Protein AF-A0A379AL34-F1 (afdb_monomer_lite)

Secondary structure (DSSP, 8-state):
-----------HHHHHHHHHHHHHHTTTT--SPPEEPPPBTTEEEEEE--EETTEEPPPEEEEEE-TT-THHHH-HHHHHHHHHHHHTT--SPPPSEEEEE-SS-EEEEE-TTTTSSSS-EEESSPPPHHHHTTS--GGG-HHHHHHHHHHHHHHHHHHHHHHHHHHH-TTT--SHHHHHHHHHHHHHHHHHHHHS-TT-EEE-TTS-EEEHHHHSSHHHHHHHGGG--

Structure (mmCIF, N/CA/C/O backbone):
data_AF-A0A379AL34-F1
#
_entry.id   AF-A0A379AL34-F1
#
loop_
_atom_site.group_PDB
_atom_site.id
_atom_site.type_symbol
_atom_site.label_atom_id
_atom_site.label_alt_id
_atom_site.label_comp_id
_atom_site.label_asym_id
_atom_site.label_entity_id
_atom_site.label_seq_id
_atom_site.pdbx_PDB_ins_code
_atom_site.Cartn_x
_atom_site.Cartn_y
_atom_site.Cartn_z
_atom_site.occupancy
_atom_site.B_iso_or_equiv
_atom_site.auth_seq_id
_atom_site.auth_comp_id
_atom_site.auth_asym_id
_atom_site.auth_atom_id
_atom_site.pdbx_PDB_model_num
ATOM 1 N N . MET A 1 1 ? 14.196 22.641 45.932 1.00 37.59 1 MET A N 1
ATOM 2 C CA . MET A 1 1 ? 14.306 21.352 45.219 1.00 37.59 1 MET A CA 1
ATOM 3 C C . MET A 1 1 ? 13.117 21.229 44.281 1.00 37.59 1 MET A C 1
ATOM 5 O O . MET A 1 1 ? 12.036 20.885 44.736 1.00 37.59 1 MET A O 1
ATOM 9 N N . ALA A 1 2 ? 13.288 21.599 43.013 1.00 37.84 2 ALA A N 1
ATOM 10 C CA . ALA A 1 2 ? 12.280 21.389 41.981 1.00 37.84 2 ALA A CA 1
ATOM 11 C C . ALA A 1 2 ? 12.549 20.018 41.348 1.00 37.84 2 ALA A C 1
ATOM 13 O O . ALA A 1 2 ? 13.600 19.814 40.746 1.00 37.84 2 ALA A O 1
ATOM 14 N N . LYS A 1 3 ? 11.650 19.052 41.559 1.00 41.47 3 LYS A N 1
ATOM 15 C CA . LYS A 1 3 ? 11.642 17.813 40.778 1.00 41.47 3 LYS A CA 1
ATOM 16 C C . LYS A 1 3 ? 10.991 18.146 39.442 1.00 41.47 3 LYS A C 1
ATOM 18 O O . LYS A 1 3 ? 9.769 18.206 39.357 1.00 41.47 3 LYS A O 1
ATOM 23 N N . GLU A 1 4 ? 11.809 18.383 38.425 1.00 41.19 4 GLU A N 1
ATOM 24 C CA . GLU A 1 4 ? 11.363 18.296 37.039 1.00 41.19 4 GLU A CA 1
ATOM 25 C C . GLU A 1 4 ? 10.868 16.868 36.798 1.00 41.19 4 GLU A C 1
ATOM 27 O O . GLU A 1 4 ? 11.633 15.900 36.815 1.00 41.19 4 GLU A O 1
ATOM 32 N N . ALA A 1 5 ? 9.557 16.732 36.626 1.00 43.09 5 ALA A N 1
ATOM 33 C CA . ALA A 1 5 ? 8.954 15.531 36.093 1.00 43.09 5 ALA A CA 1
ATOM 34 C C . ALA A 1 5 ? 9.361 15.431 34.617 1.00 43.09 5 ALA A C 1
ATOM 36 O O . ALA A 1 5 ? 8.713 15.998 33.742 1.00 43.09 5 ALA A O 1
ATOM 37 N N . LYS A 1 6 ? 10.461 14.724 34.334 1.00 42.34 6 LYS A N 1
ATOM 38 C CA . LYS A 1 6 ? 10.713 14.204 32.988 1.00 42.34 6 LYS A CA 1
ATOM 39 C C . LYS A 1 6 ? 9.570 13.247 32.669 1.00 42.34 6 LYS A C 1
ATOM 41 O O . LYS A 1 6 ? 9.547 12.126 33.179 1.00 42.34 6 LYS A O 1
ATOM 46 N N . ALA A 1 7 ? 8.609 13.713 31.875 1.00 43.88 7 ALA A N 1
ATOM 47 C CA . ALA A 1 7 ? 7.647 12.854 31.20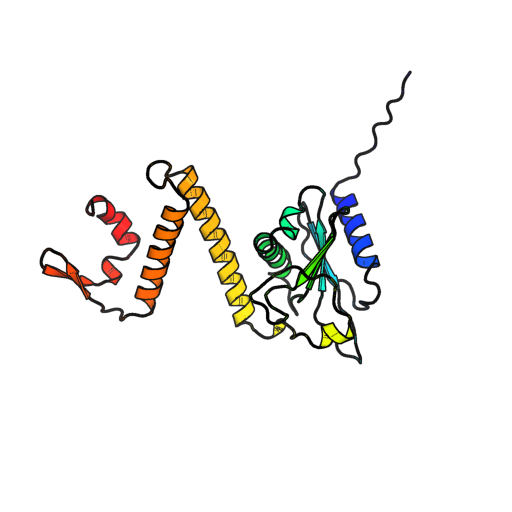9 1.00 43.88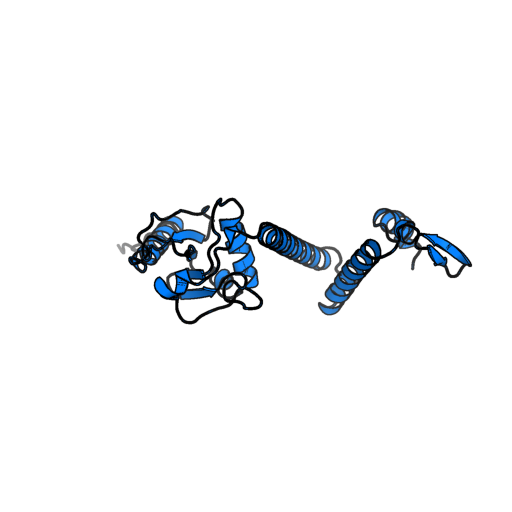 7 ALA A CA 1
ATOM 48 C C . ALA A 1 7 ? 8.439 11.724 30.539 1.00 43.88 7 ALA A C 1
ATOM 50 O O . ALA A 1 7 ? 9.333 11.978 29.728 1.00 43.88 7 ALA A O 1
ATOM 51 N N . LYS A 1 8 ? 8.188 10.480 30.955 1.00 46.72 8 LYS A N 1
ATOM 52 C CA . LYS A 1 8 ? 8.710 9.307 30.258 1.00 46.72 8 LYS A CA 1
ATOM 53 C C . LYS A 1 8 ? 8.133 9.376 28.847 1.00 46.72 8 LYS A C 1
ATOM 55 O O . LYS A 1 8 ? 6.940 9.142 28.692 1.00 46.72 8 LYS A O 1
ATOM 60 N N . LYS A 1 9 ? 8.948 9.734 27.849 1.00 53.62 9 LYS A N 1
ATOM 61 C CA . LYS A 1 9 ? 8.615 9.437 26.453 1.00 53.62 9 LYS A CA 1
ATOM 62 C C . LYS A 1 9 ? 8.346 7.933 26.411 1.00 53.62 9 LYS A C 1
ATOM 64 O O . LYS A 1 9 ? 9.239 7.162 26.766 1.00 53.62 9 LYS A O 1
ATOM 69 N N . GLN A 1 10 ? 7.100 7.548 26.144 1.00 60.97 10 GLN A N 1
ATOM 70 C CA . GLN A 1 10 ? 6.766 6.154 25.876 1.00 60.97 10 GLN A CA 1
ATOM 71 C C . GLN A 1 10 ? 7.609 5.686 24.689 1.00 60.97 10 GLN A C 1
ATOM 73 O O . GLN A 1 10 ? 7.984 6.487 23.833 1.00 60.97 10 GLN A O 1
ATOM 78 N N . ASP A 1 11 ? 7.955 4.406 24.701 1.00 80.88 11 ASP A N 1
ATOM 79 C CA . ASP A 1 11 ? 8.668 3.767 23.603 1.00 80.88 11 ASP A CA 1
ATOM 80 C C . ASP A 1 11 ? 7.834 3.909 22.312 1.00 80.88 11 ASP A C 1
ATOM 82 O O . ASP A 1 11 ? 6.652 3.550 22.342 1.00 80.88 11 ASP A O 1
ATOM 86 N N . PRO A 1 12 ? 8.386 4.450 21.209 1.00 80.44 12 PRO A N 1
ATOM 87 C CA . PRO A 1 12 ? 7.657 4.622 19.953 1.00 80.44 12 PRO A CA 1
ATOM 88 C C . PRO A 1 12 ? 6.952 3.347 19.471 1.00 80.44 12 PRO A C 1
ATOM 90 O O . PRO A 1 12 ? 5.818 3.420 19.007 1.00 80.44 12 PRO A O 1
ATOM 93 N N . GLN A 1 13 ? 7.557 2.170 19.671 1.00 84.81 13 GLN A N 1
ATOM 94 C CA . GLN A 1 13 ? 6.933 0.887 19.316 1.00 84.81 13 GLN A CA 1
ATOM 95 C C . GLN A 1 13 ? 5.720 0.548 20.193 1.00 84.81 13 GLN A C 1
ATOM 97 O O . GLN A 1 13 ? 4.735 -0.018 19.717 1.00 84.81 13 GLN A O 1
ATOM 102 N N . GLN A 1 14 ? 5.755 0.920 21.476 1.00 87.62 14 GLN A N 1
ATOM 103 C CA . GLN A 1 14 ? 4.606 0.739 22.366 1.00 87.62 14 GLN A CA 1
ATOM 104 C C . GLN A 1 14 ? 3.462 1.672 21.979 1.00 87.62 14 GLN A C 1
ATOM 106 O O . GLN A 1 14 ? 2.312 1.246 21.992 1.00 87.62 14 GLN A O 1
ATOM 111 N N . GLN A 1 15 ? 3.767 2.919 21.613 1.00 88.31 15 GLN A N 1
ATOM 112 C CA . GLN A 1 15 ? 2.753 3.861 21.135 1.00 88.31 15 GLN A CA 1
ATOM 113 C C . GLN A 1 15 ? 2.115 3.373 19.834 1.00 88.31 15 GLN A C 1
ATOM 115 O O . GLN A 1 15 ? 0.893 3.357 19.730 1.00 88.31 15 GLN A O 1
ATOM 120 N N . LEU A 1 16 ? 2.934 2.902 18.891 1.00 92.44 16 LEU A N 1
ATOM 121 C CA . LEU A 1 16 ? 2.473 2.338 17.627 1.00 92.44 16 LEU A CA 1
ATOM 122 C C . LEU A 1 16 ? 1.574 1.113 17.835 1.00 92.44 16 LEU A C 1
ATOM 124 O O . LEU A 1 16 ? 0.523 1.001 17.211 1.00 92.44 16 LEU A O 1
ATOM 128 N N . SER A 1 17 ? 1.950 0.216 18.751 1.00 93.50 17 SER A N 1
ATOM 129 C CA . SER A 1 17 ? 1.116 -0.937 19.097 1.00 93.50 17 SER A CA 1
ATOM 130 C C . SER A 1 17 ? -0.205 -0.529 19.744 1.00 93.50 17 SER A C 1
ATOM 132 O O . SER A 1 17 ? -1.237 -1.062 19.361 1.00 93.50 17 SER A O 1
ATOM 134 N N . MET A 1 18 ? -0.196 0.437 20.667 1.00 93.56 18 MET A N 1
ATOM 135 C CA . MET A 1 18 ? -1.428 0.937 21.285 1.00 93.56 18 MET A CA 1
ATOM 136 C C . MET A 1 18 ? -2.368 1.575 20.258 1.00 93.56 18 MET A C 1
ATOM 138 O O . MET A 1 18 ? -3.565 1.309 20.296 1.00 93.56 18 MET A O 1
ATOM 142 N N . LEU A 1 19 ? -1.826 2.378 19.339 1.00 94.75 19 LEU A N 1
ATOM 143 C CA . LEU A 1 19 ? -2.596 3.002 18.264 1.00 94.75 19 LEU A CA 1
ATOM 144 C C . LEU A 1 19 ? -3.224 1.945 17.348 1.00 94.75 19 LEU A C 1
ATOM 146 O O . LEU A 1 19 ? -4.399 2.028 17.004 1.00 94.75 19 LEU A O 1
ATOM 150 N N . PHE A 1 20 ? -2.451 0.923 16.988 1.00 96.81 20 PHE A N 1
ATOM 151 C CA . PHE A 1 20 ? -2.940 -0.172 16.163 1.00 96.81 20 PHE A CA 1
ATOM 152 C C . PHE A 1 20 ? -4.037 -0.988 16.861 1.00 96.81 20 PHE A C 1
ATOM 154 O O . PHE A 1 20 ? -5.054 -1.297 16.245 1.00 96.81 20 PHE A O 1
ATOM 161 N N . ASP A 1 21 ? -3.872 -1.298 18.147 1.00 95.81 21 ASP A N 1
ATOM 162 C CA . ASP A 1 21 ? -4.880 -2.029 18.922 1.00 95.81 21 ASP A CA 1
ATOM 163 C C . ASP A 1 21 ? -6.179 -1.210 19.065 1.00 95.81 21 ASP A C 1
ATOM 165 O O . ASP A 1 21 ? -7.280 -1.764 18.992 1.00 95.81 21 ASP A O 1
ATOM 169 N N . GLU A 1 22 ? -6.067 0.114 19.222 1.00 95.81 22 GLU A N 1
ATOM 170 C CA . GLU A 1 22 ? -7.212 1.028 19.204 1.00 95.81 22 GLU A CA 1
ATOM 171 C C . GLU A 1 22 ? -7.913 1.008 17.842 1.00 95.81 22 GLU A C 1
ATOM 173 O O . GLU A 1 22 ? -9.132 0.830 17.796 1.00 95.81 22 GLU A O 1
ATOM 178 N N . LEU A 1 23 ? -7.161 1.088 16.741 1.00 96.00 23 LEU A N 1
ATOM 179 C CA . LEU A 1 23 ? -7.699 1.006 15.383 1.00 96.00 23 LEU A CA 1
ATOM 180 C C . LEU A 1 23 ? -8.433 -0.323 15.135 1.00 96.00 23 LEU A C 1
ATOM 182 O O . LEU A 1 23 ? -9.550 -0.327 14.626 1.00 96.00 23 LEU A O 1
ATOM 186 N N . VAL A 1 24 ? -7.868 -1.455 15.565 1.00 96.50 24 VAL A N 1
ATOM 187 C CA . VAL A 1 24 ? -8.538 -2.768 15.490 1.00 96.50 24 VAL A CA 1
ATOM 188 C C . VAL A 1 24 ? -9.843 -2.764 16.291 1.00 96.50 24 VAL A C 1
ATOM 190 O O . VAL A 1 24 ? -10.859 -3.289 15.833 1.00 96.50 24 VAL A O 1
ATOM 193 N N . SER A 1 25 ? -9.850 -2.141 17.473 1.00 95.25 25 SER A N 1
ATOM 194 C CA . SER A 1 25 ? -11.038 -2.077 18.331 1.00 95.25 25 SER A CA 1
ATOM 195 C C . SER A 1 25 ? -12.185 -1.240 17.753 1.00 95.25 25 SER A C 1
ATOM 197 O O . SER A 1 25 ? -13.329 -1.427 18.164 1.00 95.25 25 SER A O 1
ATOM 199 N N . GLN A 1 26 ? -11.913 -0.355 16.787 1.00 95.12 26 GLN A N 1
ATOM 200 C CA . GLN A 1 26 ? -12.943 0.416 16.081 1.00 95.12 26 GLN A CA 1
ATOM 201 C C . GLN A 1 26 ? -13.727 -0.436 15.067 1.00 95.12 26 GLN A C 1
ATOM 203 O O . GLN A 1 26 ? -14.833 -0.056 14.693 1.00 95.12 26 GLN A O 1
ATOM 208 N N . HIS A 1 27 ? -13.199 -1.602 14.679 1.00 95.00 27 HIS A N 1
ATOM 209 C CA . HIS A 1 27 ? -13.724 -2.455 13.609 1.00 95.00 27 HIS A CA 1
ATOM 210 C C . HIS A 1 27 ? -14.231 -3.815 14.118 1.00 95.00 27 HIS A C 1
ATOM 212 O O . HIS A 1 27 ? -13.946 -4.873 13.552 1.00 95.00 27 HIS A O 1
ATOM 218 N N . THR A 1 28 ? -14.994 -3.807 15.216 1.00 92.81 28 THR A N 1
ATOM 219 C CA . THR A 1 28 ? -15.502 -5.032 15.874 1.00 92.81 28 THR A CA 1
ATOM 220 C C . THR A 1 28 ? -16.442 -5.887 15.015 1.00 92.81 28 THR A C 1
ATOM 222 O O . THR A 1 28 ? -16.661 -7.061 15.315 1.00 92.81 28 THR A O 1
ATOM 225 N N . GLU A 1 29 ? -17.006 -5.321 13.948 1.00 93.56 29 GLU A N 1
ATOM 226 C CA . GLU A 1 29 ? -17.843 -6.013 12.971 1.00 93.56 29 GLU A CA 1
ATOM 227 C C . GLU A 1 29 ? -17.066 -7.066 12.158 1.00 93.56 29 GLU A C 1
ATOM 229 O O . GLU A 1 29 ? -17.654 -8.040 11.675 1.00 93.56 29 GLU A O 1
ATOM 234 N N . PHE A 1 30 ? -15.741 -6.933 12.055 1.00 94.75 30 PHE A N 1
ATOM 235 C CA . PHE A 1 30 ? -14.869 -7.902 11.400 1.00 94.75 30 PHE A CA 1
ATOM 236 C C . PHE A 1 30 ? -14.527 -9.037 12.371 1.00 94.75 30 PHE A C 1
ATOM 238 O O . PHE A 1 30 ? -13.653 -8.934 13.225 1.00 94.75 30 PHE A O 1
ATOM 245 N N . THR A 1 31 ? -15.264 -10.139 12.253 1.00 92.81 31 THR A N 1
ATOM 246 C CA . THR A 1 31 ? -15.242 -11.237 13.235 1.00 92.81 31 THR A CA 1
ATOM 247 C C . THR A 1 31 ? -14.134 -12.268 13.031 1.00 92.81 31 THR A C 1
ATOM 249 O O . THR A 1 31 ? -13.937 -13.119 13.901 1.00 92.81 31 THR A O 1
ATOM 252 N N . GLN A 1 32 ? -13.446 -12.260 11.886 1.00 94.62 32 GLN A N 1
ATOM 253 C CA . GLN A 1 32 ? -12.361 -13.209 11.641 1.00 94.62 32 GLN A CA 1
ATOM 254 C C . GLN A 1 32 ? -11.101 -12.833 12.432 1.00 94.62 32 GLN A C 1
ATOM 256 O O . GLN A 1 32 ? -10.910 -11.659 12.753 1.00 94.62 32 GLN A O 1
ATOM 261 N N . PRO A 1 33 ? -10.226 -13.809 12.746 1.00 94.06 33 PRO A N 1
ATOM 262 C CA . PRO A 1 33 ? -8.968 -13.523 13.421 1.00 94.06 33 PRO A CA 1
ATOM 263 C C . PRO A 1 33 ? -8.136 -12.500 12.644 1.00 94.06 33 PRO A C 1
ATOM 265 O O . PRO A 1 33 ? -7.964 -12.636 11.433 1.00 94.06 33 PRO A O 1
ATOM 268 N N . LEU A 1 34 ? -7.600 -11.512 13.360 1.00 95.69 34 LEU A N 1
ATOM 269 C CA . LEU A 1 34 ? -6.631 -10.565 12.820 1.00 95.69 34 LEU A CA 1
ATOM 270 C C . LEU A 1 34 ? -5.411 -11.325 12.285 1.00 95.69 34 LEU A C 1
ATOM 272 O O . LEU A 1 34 ? -4.818 -12.137 12.999 1.00 95.69 34 LEU A O 1
ATOM 276 N N . VAL A 1 35 ? -5.020 -11.026 11.050 1.00 95.19 35 VAL A N 1
ATOM 277 C CA . VAL A 1 35 ? -3.763 -11.505 10.467 1.00 95.19 35 VAL A CA 1
ATOM 278 C C . VAL A 1 35 ? -2.746 -10.378 10.558 1.00 95.19 35 VAL A C 1
ATOM 280 O O . VAL A 1 35 ? -2.884 -9.366 9.876 1.00 95.19 35 VAL A O 1
ATOM 283 N N . GLU A 1 36 ? -1.740 -10.525 11.413 1.00 93.94 36 GLU A N 1
ATOM 284 C CA . GLU A 1 36 ? -0.667 -9.534 11.530 1.00 93.94 36 GLU A CA 1
ATOM 285 C C . GLU A 1 36 ? 0.221 -9.540 10.278 1.00 93.94 36 GLU A C 1
ATOM 287 O O . GLU A 1 36 ? 0.574 -10.598 9.751 1.00 93.94 36 GLU A O 1
ATOM 292 N N . LEU A 1 37 ? 0.573 -8.345 9.803 1.00 94.44 37 LEU A N 1
ATOM 293 C CA . LEU A 1 37 ? 1.501 -8.141 8.692 1.00 94.44 37 LEU A CA 1
ATOM 294 C C . LEU A 1 37 ? 2.915 -7.859 9.232 1.00 94.44 37 LEU A C 1
ATOM 296 O O . LEU A 1 37 ? 3.065 -7.558 10.419 1.00 94.44 37 LEU A O 1
ATOM 300 N N . PRO A 1 38 ? 3.968 -7.955 8.394 1.00 91.38 38 PRO A N 1
ATOM 301 C CA . PRO A 1 38 ? 5.333 -7.643 8.815 1.00 91.38 38 PRO A CA 1
ATOM 302 C C . PRO A 1 38 ? 5.429 -6.252 9.451 1.00 91.38 38 PRO A C 1
ATOM 304 O O . PRO A 1 38 ? 4.908 -5.287 8.904 1.00 91.38 38 PRO A O 1
ATOM 307 N N . GLU A 1 39 ? 6.102 -6.134 10.593 1.00 86.88 39 GLU A N 1
ATOM 308 C CA . GLU A 1 39 ? 6.245 -4.852 11.291 1.00 86.88 39 GLU A CA 1
ATOM 309 C C . GLU A 1 39 ? 7.386 -4.018 10.684 1.00 86.88 39 GLU A C 1
ATOM 311 O O . GLU A 1 39 ? 8.480 -4.530 10.426 1.00 86.88 39 GLU A O 1
ATOM 316 N N . LEU A 1 40 ? 7.136 -2.725 10.465 1.00 90.81 40 LEU A N 1
ATOM 317 C CA . LEU A 1 40 ? 8.127 -1.749 10.009 1.00 90.81 40 LEU A CA 1
ATOM 318 C C . LEU A 1 40 ? 8.458 -0.774 11.147 1.00 90.81 40 LEU A C 1
ATOM 320 O O . LEU A 1 40 ? 7.675 -0.590 12.073 1.00 90.81 40 LEU A O 1
ATOM 324 N N . GLU A 1 41 ? 9.608 -0.099 11.068 1.00 90.19 41 GLU A N 1
ATOM 325 C CA . GLU A 1 41 ? 10.085 0.798 12.139 1.00 90.19 41 GLU A CA 1
ATOM 326 C C . GLU A 1 41 ? 9.078 1.907 12.495 1.00 90.19 41 GLU A C 1
ATOM 328 O O . GLU A 1 41 ? 8.954 2.288 13.657 1.00 90.19 41 GLU A O 1
ATOM 333 N N . PHE A 1 42 ? 8.341 2.400 11.497 1.00 93.31 42 PHE A N 1
ATOM 334 C CA . PHE A 1 42 ? 7.403 3.512 11.633 1.00 93.31 42 PHE A CA 1
ATOM 335 C C . PHE A 1 42 ? 5.935 3.115 11.425 1.00 93.31 42 PHE A C 1
ATOM 337 O O . PHE A 1 42 ? 5.076 3.998 11.485 1.00 93.31 42 PHE A O 1
ATOM 344 N N . ALA A 1 43 ? 5.642 1.836 11.157 1.00 95.75 43 ALA A N 1
ATOM 345 C CA . ALA A 1 43 ? 4.311 1.388 10.757 1.00 95.75 43 ALA A CA 1
ATOM 346 C C . ALA A 1 43 ? 3.999 -0.045 11.214 1.00 95.75 43 ALA A C 1
ATOM 348 O O . ALA A 1 43 ? 4.817 -0.954 11.063 1.00 95.75 43 ALA A O 1
ATOM 349 N N . LYS A 1 44 ? 2.781 -0.248 11.723 1.00 96.69 44 LYS A N 1
ATOM 350 C CA . LYS A 1 44 ? 2.239 -1.558 12.108 1.00 96.69 44 LYS A CA 1
ATOM 351 C C . LYS A 1 44 ? 0.950 -1.798 11.340 1.00 96.69 44 LYS A C 1
ATOM 353 O O . LYS A 1 44 ? 0.119 -0.897 11.248 1.00 96.69 44 LYS A O 1
ATOM 358 N N . ALA A 1 45 ? 0.789 -2.994 10.786 1.00 97.50 45 ALA A N 1
ATOM 359 C CA . ALA A 1 45 ? -0.354 -3.303 9.946 1.00 97.50 45 ALA A CA 1
ATOM 360 C C . ALA A 1 45 ? -0.913 -4.705 10.201 1.00 97.50 45 ALA A C 1
ATOM 362 O O . ALA A 1 45 ? -0.234 -5.594 10.717 1.00 97.50 45 ALA A O 1
ATOM 363 N N . GLY A 1 46 ? -2.168 -4.904 9.813 1.00 97.06 46 GLY A N 1
ATOM 364 C CA . GLY A 1 46 ? -2.843 -6.194 9.881 1.00 97.06 46 GLY A CA 1
ATOM 365 C C . GLY A 1 46 ? -4.046 -6.251 8.954 1.00 97.06 46 GLY A C 1
ATOM 366 O O . GLY A 1 46 ? -4.525 -5.223 8.477 1.00 97.06 46 GLY A O 1
ATOM 367 N N . LEU A 1 47 ? -4.534 -7.457 8.690 1.00 96.88 47 LEU A N 1
ATOM 368 C CA . LEU A 1 47 ? -5.724 -7.698 7.885 1.00 96.88 47 LEU A CA 1
ATOM 369 C C . LEU A 1 47 ? -6.878 -8.133 8.780 1.00 96.88 47 LEU A C 1
ATOM 371 O O . LEU A 1 47 ? -6.760 -9.093 9.545 1.00 96.88 47 LEU A O 1
ATOM 375 N N . ILE A 1 48 ? -8.004 -7.446 8.634 1.00 96.25 48 ILE A N 1
ATOM 376 C CA . ILE A 1 48 ? -9.283 -7.818 9.232 1.00 96.25 48 ILE A CA 1
ATOM 377 C C . ILE A 1 48 ? -10.216 -8.347 8.144 1.00 96.25 48 ILE A C 1
ATOM 379 O O . ILE A 1 48 ? -10.139 -7.940 6.982 1.00 96.25 48 ILE A O 1
ATOM 383 N N . GLN A 1 49 ? -11.107 -9.269 8.502 1.00 94.62 49 GLN A N 1
ATOM 384 C CA . GLN A 1 49 ? -12.027 -9.878 7.545 1.00 94.62 49 GLN A CA 1
ATOM 385 C C . GLN A 1 49 ? -13.394 -10.146 8.184 1.00 94.62 49 GLN A C 1
ATOM 387 O O . GLN A 1 49 ? -13.505 -10.507 9.357 1.00 94.62 49 GLN A O 1
ATOM 392 N N . GLY A 1 50 ? -14.452 -9.924 7.407 1.00 93.38 50 GLY A N 1
ATOM 393 C CA . GLY A 1 50 ? -15.830 -10.148 7.818 1.00 93.38 50 GLY A CA 1
ATOM 394 C C . GLY A 1 50 ? -16.379 -11.480 7.317 1.00 93.38 50 GLY A C 1
ATOM 395 O O . GLY A 1 50 ? -15.796 -12.144 6.457 1.00 93.38 50 GLY A O 1
ATOM 396 N N . LEU A 1 51 ? -17.549 -11.850 7.836 1.00 92.06 51 LEU A N 1
ATOM 397 C CA . LEU A 1 51 ? -18.307 -13.024 7.410 1.00 92.06 51 LEU A CA 1
ATOM 398 C C . LEU A 1 51 ? -19.775 -12.633 7.213 1.00 92.06 51 LEU A C 1
ATOM 400 O O . LEU A 1 51 ? -20.450 -12.261 8.169 1.00 92.06 51 LEU A O 1
ATOM 404 N N . VAL A 1 52 ? -20.276 -12.752 5.983 1.00 89.81 52 VAL A N 1
ATOM 405 C CA . VAL A 1 52 ? -21.659 -12.414 5.616 1.00 89.81 52 VAL A CA 1
ATOM 406 C C . VAL A 1 52 ? -22.308 -13.625 4.962 1.00 89.81 52 VAL A C 1
ATOM 408 O O . VAL A 1 52 ? -21.843 -14.110 3.931 1.00 89.81 52 VAL A O 1
ATOM 411 N N . GLU A 1 53 ? -23.380 -14.138 5.572 1.00 87.25 53 GLU A N 1
ATOM 412 C CA . GLU A 1 53 ? -24.122 -15.315 5.081 1.00 87.25 53 GLU A CA 1
ATOM 413 C C . GLU A 1 53 ? -23.220 -16.542 4.819 1.00 87.25 53 GLU A C 1
ATOM 415 O O . GLU A 1 53 ? -23.421 -17.300 3.874 1.00 87.25 53 GLU A O 1
ATOM 420 N N . GLY A 1 54 ? -22.187 -16.727 5.649 1.00 85.44 54 GLY A N 1
ATOM 421 C CA . GLY A 1 54 ? -21.222 -17.825 5.519 1.00 85.44 54 GLY A CA 1
ATOM 422 C C . GLY A 1 54 ? -20.114 -17.599 4.483 1.00 85.44 54 GLY A C 1
ATOM 423 O O . GLY A 1 54 ? -19.250 -18.460 4.339 1.00 85.44 54 GLY A O 1
ATOM 424 N N . ASN A 1 55 ? -20.092 -16.450 3.801 1.00 86.38 55 ASN A N 1
ATOM 425 C CA . ASN A 1 55 ? -19.032 -16.074 2.870 1.00 86.38 55 ASN A CA 1
ATOM 426 C C . ASN A 1 55 ? -18.110 -15.025 3.489 1.00 86.38 55 ASN A C 1
ATOM 428 O O . ASN A 1 55 ? -18.573 -14.027 4.041 1.00 86.38 55 ASN A O 1
ATOM 432 N N . LEU A 1 56 ? -16.800 -15.234 3.364 1.00 90.62 56 LEU A N 1
ATOM 433 C CA . LEU A 1 56 ? -15.809 -14.234 3.758 1.00 90.62 56 LEU A CA 1
ATOM 434 C C . LEU A 1 56 ? -15.923 -12.980 2.878 1.00 90.62 56 LEU A C 1
ATOM 436 O O . LEU A 1 56 ? -16.127 -13.083 1.663 1.00 90.62 56 LEU A O 1
ATOM 440 N N . THR A 1 57 ? -15.776 -11.800 3.466 1.00 91.81 57 THR A N 1
ATOM 441 C CA . THR A 1 57 ? -15.527 -10.582 2.681 1.00 91.81 57 THR A CA 1
ATOM 442 C C . THR A 1 57 ? -14.086 -10.600 2.163 1.00 91.81 57 THR A C 1
ATOM 444 O O . THR A 1 57 ? -13.258 -11.335 2.704 1.00 91.81 57 THR A O 1
ATOM 447 N N . PRO A 1 58 ? -13.721 -9.800 1.156 1.00 90.19 58 PRO A N 1
ATOM 448 C CA . PRO A 1 58 ? -12.326 -9.425 0.961 1.00 90.19 58 PRO A CA 1
ATOM 449 C C . PRO A 1 58 ? -11.733 -8.848 2.262 1.00 90.19 58 PRO A C 1
ATOM 451 O O . PRO A 1 58 ? -12.480 -8.262 3.062 1.00 90.19 58 PRO A O 1
ATOM 454 N N . PRO A 1 59 ? -10.428 -9.035 2.512 1.00 93.88 59 PRO A N 1
ATOM 455 C CA . PRO A 1 59 ? -9.788 -8.446 3.674 1.00 93.88 59 PRO A CA 1
ATOM 456 C C . PRO A 1 59 ? -9.720 -6.919 3.549 1.00 93.88 59 PRO A C 1
ATOM 458 O O . PRO A 1 59 ? -9.702 -6.354 2.453 1.00 93.88 59 PRO A O 1
ATOM 461 N N . VAL A 1 60 ? -9.665 -6.255 4.696 1.00 95.56 60 VAL A N 1
ATOM 462 C CA . VAL A 1 60 ? -9.378 -4.824 4.823 1.00 95.56 60 VAL A CA 1
ATOM 463 C C . VAL A 1 60 ? -8.073 -4.693 5.592 1.00 95.56 60 VAL A C 1
ATOM 465 O O . VAL A 1 60 ? -7.863 -5.383 6.588 1.00 95.56 60 VAL A O 1
ATOM 468 N N . MET A 1 61 ? -7.180 -3.833 5.115 1.00 97.19 61 MET A N 1
ATOM 469 C CA . MET A 1 61 ? -5.913 -3.566 5.781 1.00 97.19 61 MET A CA 1
ATOM 470 C C . MET A 1 61 ? -6.083 -2.452 6.805 1.00 97.19 61 MET A C 1
ATOM 472 O O . MET A 1 61 ? -6.588 -1.382 6.486 1.00 97.19 61 MET A O 1
ATOM 476 N N . LEU A 1 62 ? -5.629 -2.677 8.025 1.00 98.12 62 LEU A N 1
ATOM 477 C CA . LEU A 1 62 ? -5.469 -1.632 9.025 1.00 98.12 62 LEU A CA 1
ATOM 478 C C . LEU A 1 62 ? -3.994 -1.261 9.092 1.00 98.12 62 LEU A C 1
ATOM 480 O O . LEU A 1 62 ? -3.148 -2.155 9.128 1.00 98.12 62 LEU A O 1
ATOM 484 N N . VAL A 1 63 ? -3.685 0.033 9.103 1.00 97.88 63 VAL A N 1
ATOM 485 C CA . VAL A 1 63 ? -2.314 0.546 9.186 1.00 97.88 63 VAL A CA 1
ATOM 486 C C . VAL A 1 63 ? -2.254 1.651 10.232 1.00 97.88 63 VAL A C 1
ATOM 488 O O . VAL A 1 63 ? -2.876 2.697 10.080 1.00 97.88 63 VAL A O 1
ATOM 491 N N . ALA A 1 64 ? -1.466 1.433 11.277 1.00 97.31 64 ALA A N 1
ATOM 492 C CA . ALA A 1 64 ? -1.073 2.472 12.213 1.00 97.31 64 ALA A CA 1
ATOM 493 C C . ALA A 1 64 ? 0.292 3.034 11.801 1.00 97.31 64 ALA A C 1
ATOM 495 O O . ALA A 1 64 ? 1.212 2.268 11.495 1.00 97.31 64 ALA A O 1
ATOM 496 N N . LEU A 1 65 ? 0.432 4.356 11.814 1.00 96.19 65 LEU A N 1
ATOM 497 C CA . LEU A 1 65 ? 1.671 5.072 11.522 1.00 96.19 65 LEU A CA 1
ATOM 498 C C . LEU A 1 65 ? 2.151 5.825 12.761 1.00 96.19 65 LEU A C 1
ATOM 500 O O . LEU A 1 65 ? 1.365 6.352 13.543 1.00 96.19 65 LEU A O 1
ATOM 504 N N . THR A 1 66 ? 3.466 5.904 12.937 1.00 93.75 66 THR A N 1
ATOM 505 C CA . THR A 1 66 ? 4.047 6.814 13.932 1.00 93.75 66 THR A CA 1
ATOM 506 C C . THR A 1 66 ? 3.911 8.274 13.488 1.00 93.75 66 THR A C 1
ATOM 508 O O . THR A 1 66 ? 3.926 8.582 12.293 1.00 93.75 66 THR A O 1
ATOM 511 N N . GLU A 1 67 ? 3.828 9.191 14.458 1.00 88.38 67 GLU A N 1
ATOM 512 C CA . GLU A 1 67 ? 3.752 10.635 14.206 1.00 88.38 67 GLU A CA 1
ATOM 513 C C . GLU A 1 67 ? 4.869 11.098 13.251 1.00 88.38 67 GLU A C 1
ATOM 515 O O . GLU A 1 67 ? 6.040 10.744 13.412 1.00 88.38 67 GLU A O 1
ATOM 520 N N . GLY A 1 68 ? 4.502 11.910 12.256 1.00 88.75 68 GLY A N 1
ATOM 521 C CA . GLY A 1 68 ? 5.438 12.462 11.274 1.00 88.75 68 GLY A CA 1
ATOM 522 C C . GLY A 1 68 ? 5.628 11.633 10.002 1.00 88.75 68 GLY A C 1
ATOM 523 O O . GLY A 1 68 ? 6.427 12.053 9.174 1.00 88.75 68 GLY A O 1
ATOM 524 N N . HIS A 1 69 ? 4.892 10.525 9.839 1.00 93.81 69 HIS A N 1
ATOM 525 C CA . HIS A 1 69 ? 4.919 9.672 8.638 1.00 93.81 69 HIS A CA 1
ATOM 526 C C . HIS A 1 69 ? 3.606 9.708 7.835 1.00 93.81 69 HIS A C 1
ATOM 528 O O . HIS A 1 69 ? 3.341 8.837 7.003 1.00 93.81 69 HIS A O 1
ATOM 534 N N . TRP A 1 70 ? 2.752 10.712 8.067 1.00 95.56 70 TRP A N 1
ATOM 535 C CA . TRP A 1 70 ? 1.456 10.840 7.390 1.00 95.56 70 TRP A CA 1
ATOM 536 C C . TRP A 1 70 ? 1.572 10.940 5.862 1.00 95.56 70 TRP A C 1
ATOM 538 O O . TRP A 1 70 ? 0.626 10.631 5.139 1.00 95.56 70 TRP A O 1
ATOM 548 N N . GLU A 1 71 ? 2.733 11.326 5.329 1.00 93.31 71 GLU A N 1
ATOM 549 C CA . GLU A 1 71 ? 2.981 1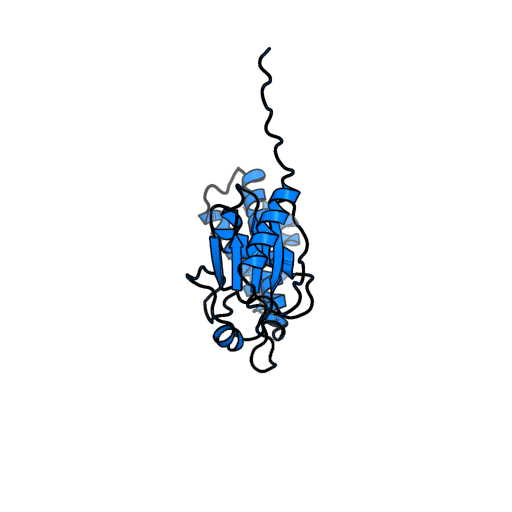1.364 3.890 1.00 93.31 71 GLU A CA 1
ATOM 550 C C . GLU A 1 71 ? 2.771 10.014 3.200 1.00 93.31 71 GLU A C 1
ATOM 552 O O . GLU A 1 71 ? 2.407 10.007 2.026 1.00 93.31 71 GLU A O 1
ATOM 557 N N . TYR A 1 72 ? 2.940 8.894 3.913 1.00 92.62 72 TYR A N 1
ATOM 558 C CA . TYR A 1 72 ? 2.653 7.566 3.372 1.00 92.62 72 TYR A CA 1
ATOM 559 C C . TYR A 1 72 ? 1.157 7.334 3.164 1.00 92.62 72 TYR A C 1
ATOM 561 O O . TYR A 1 72 ? 0.797 6.584 2.271 1.00 92.62 72 TYR A O 1
ATOM 569 N N . ALA A 1 73 ? 0.286 7.984 3.940 1.00 92.81 73 ALA A N 1
ATOM 570 C CA . ALA A 1 73 ? -1.165 7.950 3.743 1.00 92.81 73 ALA A CA 1
ATOM 571 C C . ALA A 1 73 ? -1.655 9.070 2.807 1.00 92.81 73 ALA A C 1
ATOM 573 O O . ALA A 1 73 ? -2.680 8.940 2.133 1.00 92.81 73 ALA A O 1
ATOM 574 N N . ALA A 1 74 ? -0.957 10.209 2.784 1.00 91.25 74 ALA A N 1
ATOM 575 C CA . ALA A 1 74 ? -1.325 11.373 1.984 1.00 91.25 74 ALA A CA 1
ATOM 576 C C . ALA A 1 74 ? -1.050 11.166 0.483 1.00 91.25 74 ALA A C 1
ATOM 578 O O . ALA A 1 74 ? -1.879 11.557 -0.345 1.00 91.25 74 ALA A O 1
ATOM 579 N N . ASP A 1 75 ? 0.081 10.540 0.151 1.00 91.31 75 ASP A N 1
ATOM 580 C CA . ASP A 1 75 ? 0.529 10.249 -1.210 1.00 91.31 75 ASP A CA 1
ATOM 581 C C . ASP A 1 75 ? 0.222 8.788 -1.572 1.00 91.31 75 ASP A C 1
ATOM 583 O O . ASP A 1 75 ? 0.795 7.857 -1.006 1.00 91.31 75 ASP A O 1
ATOM 587 N N . THR A 1 76 ? -0.691 8.578 -2.520 1.00 88.19 76 THR A N 1
ATOM 588 C CA . THR A 1 76 ? -1.163 7.238 -2.893 1.00 88.19 76 THR A CA 1
ATOM 589 C C . THR A 1 76 ? -0.074 6.384 -3.536 1.00 88.19 76 THR A C 1
ATOM 591 O O . THR A 1 76 ? -0.087 5.172 -3.348 1.00 88.19 76 THR A O 1
ATOM 594 N N . ALA A 1 77 ? 0.911 6.987 -4.212 1.00 84.81 77 ALA A N 1
ATOM 595 C CA . ALA A 1 77 ? 2.032 6.242 -4.779 1.00 84.81 77 ALA A CA 1
ATOM 596 C C . ALA A 1 77 ? 2.946 5.693 -3.674 1.00 84.81 77 ALA A C 1
ATOM 598 O O . ALA A 1 77 ? 3.345 4.531 -3.716 1.00 84.81 77 ALA A O 1
ATOM 599 N N . LYS A 1 78 ? 3.217 6.497 -2.637 1.00 90.12 78 LYS A N 1
ATOM 600 C CA . LYS A 1 78 ? 3.947 6.027 -1.449 1.00 90.12 78 LYS A CA 1
ATOM 601 C C . LYS A 1 78 ? 3.161 4.974 -0.682 1.00 90.12 78 LYS A C 1
ATOM 603 O O . LYS A 1 78 ? 3.756 4.029 -0.164 1.00 90.12 78 LYS A O 1
ATOM 608 N N . PHE A 1 79 ? 1.838 5.128 -0.613 1.00 93.69 79 PHE A N 1
ATOM 609 C CA . PHE A 1 79 ? 0.993 4.123 0.012 1.00 93.69 79 PHE A CA 1
ATOM 610 C C . PHE A 1 79 ? 1.052 2.790 -0.736 1.00 93.69 79 PHE A C 1
ATOM 612 O O . PHE A 1 79 ? 1.169 1.755 -0.092 1.00 93.69 79 PHE A O 1
ATOM 619 N N . ASP A 1 80 ? 1.027 2.796 -2.070 1.00 89.56 80 ASP A N 1
ATOM 620 C CA . ASP A 1 80 ? 1.132 1.571 -2.871 1.00 89.56 80 ASP A CA 1
ATOM 621 C C . ASP A 1 80 ? 2.441 0.825 -2.605 1.00 89.56 80 ASP A C 1
ATOM 623 O O . ASP A 1 80 ? 2.449 -0.400 -2.467 1.00 89.56 80 ASP A O 1
ATOM 627 N N . GLU A 1 81 ? 3.551 1.553 -2.473 1.00 88.81 81 GLU A N 1
ATOM 628 C CA . GLU A 1 81 ? 4.833 0.958 -2.095 1.00 88.81 81 GLU A CA 1
ATOM 629 C C . GLU A 1 81 ? 4.800 0.359 -0.687 1.00 88.81 81 GLU A C 1
ATOM 631 O O . GLU A 1 81 ? 5.277 -0.761 -0.489 1.00 88.81 81 GLU A O 1
ATOM 636 N N . LEU A 1 82 ? 4.222 1.076 0.280 1.00 92.69 82 LEU A N 1
ATOM 637 C CA . LEU A 1 82 ? 4.082 0.615 1.661 1.00 92.69 82 LEU A CA 1
ATOM 638 C C . LEU A 1 82 ? 3.176 -0.624 1.753 1.00 92.69 82 LEU A C 1
ATOM 640 O O . LEU A 1 82 ? 3.547 -1.628 2.361 1.00 92.69 82 LEU A O 1
ATOM 644 N N . ALA A 1 83 ? 2.015 -0.590 1.100 1.00 92.19 83 ALA A N 1
ATOM 645 C CA . ALA A 1 83 ? 1.084 -1.707 1.019 1.00 92.19 83 ALA A CA 1
ATOM 646 C C . ALA A 1 83 ? 1.753 -2.926 0.374 1.00 92.19 83 ALA A C 1
ATOM 648 O O . ALA A 1 83 ? 1.643 -4.038 0.889 1.00 92.19 83 ALA A O 1
ATOM 649 N N . TYR A 1 84 ? 2.518 -2.731 -0.704 1.00 88.88 84 TYR A N 1
ATOM 650 C CA . TYR A 1 84 ? 3.275 -3.815 -1.322 1.00 88.88 84 TYR A CA 1
ATOM 651 C C . TYR A 1 84 ? 4.313 -4.415 -0.362 1.00 88.88 84 TYR A C 1
ATOM 653 O O . TYR A 1 84 ? 4.436 -5.638 -0.298 1.00 88.88 84 TYR A O 1
ATOM 661 N N . GLN A 1 85 ? 5.039 -3.594 0.406 1.00 90.88 85 GLN A N 1
ATOM 662 C CA . GLN A 1 85 ? 5.997 -4.096 1.401 1.00 90.88 85 GLN A CA 1
ATOM 663 C C . GLN A 1 85 ? 5.321 -5.017 2.422 1.00 90.88 85 GLN A C 1
ATOM 665 O O . GLN A 1 85 ? 5.854 -6.089 2.703 1.00 90.88 85 GLN A O 1
ATOM 670 N N . PHE A 1 86 ? 4.128 -4.659 2.903 1.00 92.75 86 PHE A N 1
ATOM 671 C CA . PHE A 1 86 ? 3.373 -5.504 3.829 1.00 92.75 86 PHE A CA 1
ATOM 672 C C . PHE A 1 86 ? 2.813 -6.780 3.184 1.00 92.75 86 PHE A C 1
ATOM 674 O O . PHE A 1 86 ? 2.789 -7.832 3.820 1.00 92.75 86 PHE A O 1
ATOM 681 N N . LEU A 1 87 ? 2.344 -6.698 1.937 1.00 90.12 87 LEU A N 1
ATOM 682 C CA . LEU A 1 87 ? 1.546 -7.753 1.298 1.00 90.12 87 LEU A CA 1
ATOM 683 C C . LEU A 1 87 ? 2.352 -8.713 0.419 1.00 90.12 87 LEU A C 1
ATOM 685 O O . LEU A 1 87 ? 1.841 -9.769 0.041 1.00 90.12 87 LEU A O 1
ATOM 689 N N . SER A 1 88 ? 3.586 -8.358 0.055 1.00 84.62 88 SER A N 1
ATOM 690 C CA . SER A 1 88 ? 4.370 -9.086 -0.954 1.00 84.62 88 SER A CA 1
ATOM 691 C C . SER A 1 88 ? 4.614 -10.563 -0.627 1.00 84.62 88 SER A C 1
ATOM 693 O O . SER A 1 88 ? 4.655 -11.378 -1.555 1.00 84.62 88 SER A O 1
ATOM 695 N N . ASP A 1 89 ? 4.700 -10.894 0.662 1.00 83.25 89 ASP A N 1
ATOM 696 C CA . ASP A 1 89 ? 4.933 -12.247 1.179 1.00 83.25 89 ASP A CA 1
ATOM 697 C C . ASP A 1 89 ? 3.664 -12.909 1.752 1.00 83.25 89 ASP A C 1
ATOM 699 O O . ASP A 1 89 ? 3.717 -14.040 2.234 1.00 83.25 89 ASP A O 1
ATOM 703 N N . ILE A 1 90 ? 2.511 -12.232 1.698 1.00 83.56 90 ILE A N 1
ATOM 704 C CA . ILE A 1 90 ? 1.247 -12.760 2.217 1.00 83.56 90 ILE A CA 1
ATOM 705 C C . ILE A 1 90 ? 0.599 -13.701 1.199 1.00 83.56 90 ILE A C 1
ATOM 707 O O . ILE A 1 90 ? 0.313 -13.339 0.051 1.00 83.56 90 ILE A O 1
ATOM 711 N N . GLU A 1 91 ? 0.331 -14.924 1.651 1.00 78.31 91 GLU A N 1
ATOM 712 C CA . GLU A 1 91 ? -0.516 -15.885 0.949 1.00 78.31 91 GLU A CA 1
ATOM 713 C C . GLU A 1 91 ? -2.000 -15.570 1.207 1.00 78.31 91 GLU A C 1
ATOM 715 O O . GLU A 1 91 ? -2.376 -15.178 2.310 1.00 78.31 91 GLU A O 1
ATOM 720 N N . GLY A 1 92 ? -2.861 -15.757 0.203 1.00 78.50 92 GLY A N 1
ATOM 721 C C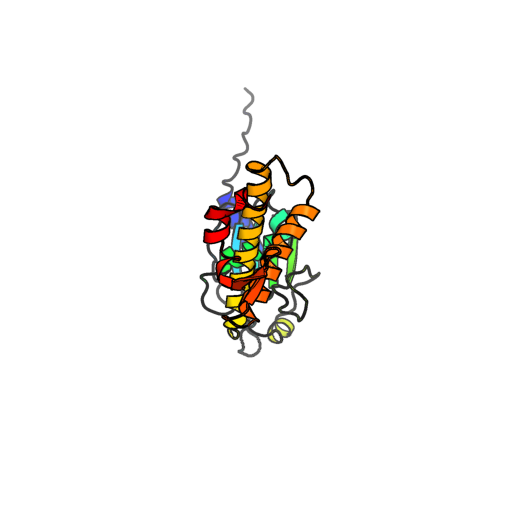A . GLY A 1 92 ? -4.293 -15.447 0.303 1.00 78.50 92 GLY A CA 1
ATOM 722 C C . GLY A 1 92 ? -4.681 -14.089 -0.282 1.00 78.50 92 GLY A C 1
ATOM 723 O O . GLY A 1 92 ? -3.888 -13.460 -0.982 1.00 78.50 92 GLY A O 1
ATOM 724 N N . ASP A 1 93 ? -5.923 -13.663 -0.046 1.00 80.44 93 ASP A N 1
ATOM 725 C CA . ASP A 1 93 ? -6.513 -12.461 -0.646 1.00 80.44 93 ASP A CA 1
ATOM 726 C C . ASP A 1 93 ? -5.790 -11.177 -0.246 1.00 80.44 93 ASP A C 1
ATOM 728 O O . ASP A 1 93 ? -5.484 -10.947 0.922 1.00 80.44 93 ASP A O 1
ATOM 732 N N . TRP A 1 94 ? -5.553 -10.314 -1.235 1.00 86.69 94 TRP A N 1
ATOM 733 C CA . TRP A 1 94 ? -5.076 -8.964 -0.965 1.00 86.69 94 TRP A CA 1
ATOM 734 C C . TRP A 1 94 ? -6.240 -8.068 -0.546 1.00 86.69 94 TRP A C 1
ATOM 736 O O . TRP A 1 94 ? -7.366 -8.260 -1.020 1.00 86.69 94 TRP A O 1
ATOM 746 N N . PRO A 1 95 ? -5.982 -7.106 0.351 1.00 91.69 95 PRO A N 1
ATOM 747 C CA . PRO A 1 95 ? -6.994 -6.171 0.785 1.00 91.69 95 PRO A CA 1
ATOM 748 C C . PRO A 1 95 ? -7.439 -5.271 -0.363 1.00 91.69 95 PRO A C 1
ATOM 750 O O . PRO A 1 95 ? -6.640 -4.861 -1.202 1.00 91.69 95 PRO A O 1
ATOM 753 N N . VAL A 1 96 ? -8.727 -4.943 -0.358 1.00 90.31 96 VAL A N 1
ATOM 754 C CA . VAL A 1 96 ? -9.349 -4.019 -1.323 1.00 90.31 96 VAL A CA 1
ATOM 755 C C . VAL A 1 96 ? -9.479 -2.603 -0.764 1.00 90.31 96 VAL A C 1
ATOM 757 O O . VAL A 1 96 ? -9.532 -1.641 -1.522 1.00 90.31 96 VAL A O 1
ATOM 760 N N . PHE A 1 97 ? -9.474 -2.467 0.563 1.00 94.81 97 PHE A N 1
ATOM 761 C CA . PHE A 1 97 ? -9.438 -1.188 1.264 1.00 94.81 97 PHE A CA 1
ATOM 762 C C . PHE A 1 97 ? -8.335 -1.193 2.317 1.00 94.81 97 PHE A C 1
ATOM 764 O O . PHE A 1 97 ? -8.012 -2.243 2.880 1.00 94.81 97 PHE A O 1
ATOM 771 N N . ALA A 1 98 ? -7.807 -0.011 2.620 1.00 97.19 98 ALA A N 1
ATOM 772 C CA . ALA A 1 98 ? -7.010 0.238 3.808 1.00 97.19 98 ALA A CA 1
ATOM 773 C C . ALA A 1 98 ? -7.611 1.359 4.655 1.00 97.19 98 ALA A C 1
ATOM 775 O O . ALA A 1 98 ? -8.079 2.361 4.116 1.00 97.19 98 ALA A O 1
ATOM 776 N N . VAL A 1 99 ? -7.536 1.215 5.973 1.00 97.88 99 VAL A N 1
ATOM 777 C CA . VAL A 1 99 ? -7.767 2.290 6.939 1.00 97.88 99 VAL A CA 1
ATOM 778 C C . VAL A 1 99 ? -6.425 2.622 7.576 1.00 97.88 99 VAL A C 1
ATOM 780 O O . VAL A 1 99 ? -5.751 1.738 8.106 1.00 97.88 99 VAL A O 1
ATOM 783 N N . VAL A 1 100 ? -6.024 3.886 7.479 1.00 97.62 100 VAL A N 1
ATOM 784 C CA . VAL A 1 100 ? -4.724 4.378 7.935 1.00 97.62 100 VAL A CA 1
ATOM 785 C C . VAL A 1 100 ? -4.929 5.431 9.009 1.00 97.62 100 VAL A C 1
ATOM 787 O O . VAL A 1 100 ? -5.708 6.361 8.798 1.00 97.62 100 VAL A O 1
ATOM 790 N N . ASP A 1 101 ? -4.216 5.301 10.123 1.00 96.56 101 ASP A N 1
ATOM 791 C CA . ASP A 1 101 ? -4.334 6.173 11.293 1.00 96.56 101 ASP A CA 1
ATOM 792 C C . ASP A 1 101 ? -2.944 6.506 11.869 1.00 96.56 101 ASP A C 1
ATOM 794 O O . ASP A 1 101 ? -2.095 5.620 11.977 1.00 96.56 101 ASP A O 1
ATOM 798 N N . ASP A 1 102 ? -2.686 7.771 12.216 1.00 94.44 102 ASP A N 1
ATOM 799 C CA . ASP A 1 102 ? -1.456 8.212 12.908 1.00 94.44 102 ASP A CA 1
ATOM 800 C C . ASP A 1 102 ? -1.707 8.769 14.330 1.00 94.44 102 ASP A C 1
ATOM 802 O O . ASP A 1 102 ? -0.811 9.336 14.960 1.00 94.44 102 ASP A O 1
ATOM 806 N N . GLY A 1 103 ? -2.935 8.622 14.838 1.00 91.88 103 GLY A N 1
ATOM 807 C CA . GLY A 1 103 ? -3.434 9.163 16.103 1.00 91.88 103 GLY A CA 1
ATOM 808 C C . GLY A 1 103 ? -3.997 10.586 16.008 1.00 91.88 103 GLY A C 1
ATOM 809 O O . GLY A 1 103 ? -4.641 11.054 16.949 1.00 91.88 103 GLY A O 1
ATOM 810 N N . ILE A 1 104 ? -3.766 11.289 14.895 1.00 92.25 104 ILE A N 1
ATOM 811 C CA . ILE A 1 104 ? -4.251 12.657 14.639 1.00 92.25 104 ILE A CA 1
ATOM 812 C C . ILE A 1 104 ? -5.139 12.684 13.393 1.00 92.25 104 ILE A C 1
ATOM 814 O O . ILE A 1 104 ? -6.183 13.339 13.375 1.00 92.25 104 ILE A O 1
ATOM 818 N N . ASN A 1 105 ? -4.703 11.991 12.351 1.00 94.38 105 ASN A N 1
ATOM 819 C CA . ASN A 1 105 ? -5.317 11.909 11.046 1.00 94.38 105 ASN A CA 1
ATOM 820 C C . ASN A 1 105 ? -5.753 10.471 10.786 1.00 94.38 105 ASN A C 1
ATOM 822 O O . ASN A 1 105 ? -5.048 9.519 11.115 1.00 94.38 105 ASN A O 1
ATOM 826 N N . GLN A 1 106 ? -6.891 10.339 10.113 1.00 95.25 106 GLN A N 1
ATOM 827 C CA . GLN A 1 106 ? -7.385 9.063 9.628 1.00 95.25 106 GLN A CA 1
ATOM 828 C C . GLN A 1 106 ? -7.769 9.195 8.157 1.00 95.25 106 GLN A C 1
ATOM 830 O O . GLN A 1 106 ? -8.300 10.224 7.726 1.00 95.25 106 GLN A O 1
ATOM 835 N N . ARG A 1 107 ? -7.472 8.161 7.370 1.00 96.31 107 ARG A N 1
ATOM 836 C CA . ARG A 1 107 ? -7.805 8.104 5.949 1.00 96.31 107 ARG A CA 1
ATOM 837 C C . ARG A 1 107 ? -8.183 6.693 5.551 1.00 96.31 107 ARG A C 1
ATOM 839 O O . ARG A 1 107 ? -7.572 5.727 5.994 1.00 96.31 107 ARG A O 1
ATOM 846 N N . ILE A 1 108 ? -9.154 6.602 4.655 1.00 97.06 108 ILE A N 1
ATOM 847 C CA . ILE A 1 108 ? -9.572 5.348 4.047 1.00 97.06 108 ILE A CA 1
ATOM 848 C C . ILE A 1 108 ? -9.161 5.389 2.579 1.00 97.06 108 ILE A C 1
ATOM 850 O O . ILE A 1 108 ? -9.353 6.396 1.891 1.00 97.06 108 ILE A O 1
ATOM 854 N N . LEU A 1 109 ? -8.536 4.312 2.121 1.00 95.31 109 LEU A N 1
ATOM 855 C CA . LEU A 1 109 ? -8.013 4.168 0.771 1.00 95.31 109 LEU A CA 1
ATOM 856 C C . LEU A 1 109 ? -8.662 2.954 0.112 1.00 95.31 109 LEU A C 1
ATOM 858 O O . LEU A 1 109 ? -8.610 1.858 0.665 1.00 95.31 109 LEU A O 1
ATOM 862 N N . ALA A 1 110 ? -9.248 3.141 -1.067 1.00 91.81 110 ALA A N 1
ATOM 863 C CA . ALA A 1 110 ? -9.538 2.043 -1.981 1.00 91.81 110 ALA A CA 1
ATOM 864 C C . ALA A 1 110 ? -8.229 1.656 -2.666 1.00 91.81 110 ALA A C 1
ATOM 866 O O . ALA A 1 110 ? -7.522 2.532 -3.167 1.00 91.81 110 ALA A O 1
ATOM 867 N N . LEU A 1 111 ? -7.876 0.374 -2.646 1.00 89.81 111 LEU A N 1
ATOM 868 C CA . LEU A 1 111 ? -6.568 -0.095 -3.090 1.00 89.81 111 LEU A CA 1
ATOM 869 C C . LEU A 1 111 ? -6.621 -0.606 -4.521 1.00 89.81 111 LEU A C 1
ATOM 871 O O . LEU A 1 111 ? -7.518 -1.356 -4.899 1.00 89.81 111 LEU A O 1
ATOM 875 N N . PHE A 1 112 ? -5.608 -0.233 -5.297 1.00 79.25 112 PHE A N 1
ATOM 876 C CA . PHE A 1 112 ? -5.258 -0.845 -6.574 1.00 79.25 112 PHE A CA 1
ATOM 877 C C . PHE A 1 112 ? -6.402 -0.945 -7.601 1.00 79.25 112 PHE A C 1
ATOM 879 O O . PHE A 1 112 ? -6.429 -1.876 -8.407 1.00 79.25 112 PHE A O 1
ATOM 886 N N . GLY A 1 113 ? -7.359 -0.014 -7.568 1.00 74.00 113 GLY A N 1
ATOM 887 C CA . GLY A 1 113 ? -8.506 -0.040 -8.474 1.00 74.00 113 GLY A CA 1
ATOM 888 C C . GLY A 1 113 ? -9.500 -1.171 -8.199 1.00 74.00 113 GLY A C 1
ATOM 889 O O . GLY A 1 113 ? -10.257 -1.541 -9.094 1.00 74.00 113 GLY A O 1
ATOM 890 N N . ALA A 1 114 ? -9.516 -1.734 -6.982 1.00 72.75 114 ALA A N 1
ATOM 891 C CA . ALA A 1 114 ? -10.442 -2.802 -6.581 1.00 72.75 114 ALA A CA 1
ATOM 892 C C . ALA A 1 114 ? -11.919 -2.455 -6.811 1.00 72.75 114 ALA A C 1
ATOM 894 O O . ALA A 1 114 ? -12.755 -3.336 -6.992 1.00 72.75 114 ALA A O 1
ATOM 895 N N . ASP A 1 115 ? -12.236 -1.167 -6.783 1.00 70.06 115 ASP A N 1
ATOM 896 C CA . ASP A 1 115 ? -13.564 -0.606 -6.984 1.00 70.06 115 ASP A CA 1
ATOM 897 C C . ASP A 1 115 ? -13.864 -0.228 -8.446 1.00 70.06 115 ASP A C 1
ATOM 899 O O . ASP A 1 115 ? -14.908 0.355 -8.736 1.00 70.06 115 ASP A O 1
ATOM 903 N N . GLY A 1 116 ? -12.968 -0.570 -9.377 1.00 69.75 116 GLY A N 1
ATOM 904 C CA . GLY A 1 116 ? -13.079 -0.247 -10.799 1.00 69.75 116 GLY A CA 1
ATOM 905 C C . GLY A 1 116 ? -12.456 1.094 -11.198 1.00 69.75 116 GLY A C 1
ATOM 906 O O . G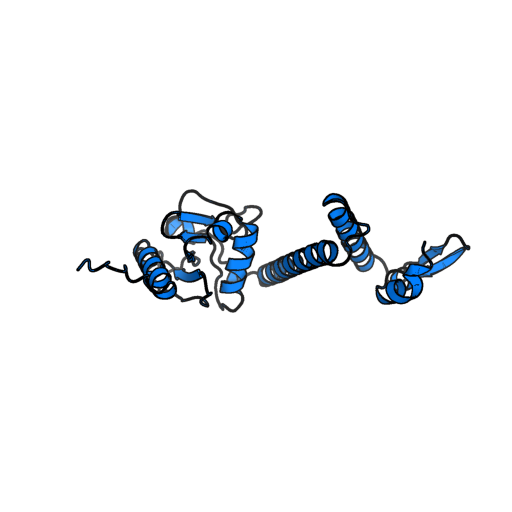LY A 1 116 ? -12.667 1.541 -12.326 1.00 69.75 116 GLY A O 1
ATOM 907 N N . SER A 1 117 ? -11.713 1.740 -10.297 1.00 75.69 117 SER A N 1
ATOM 908 C CA . SER A 1 117 ? -10.950 2.961 -10.581 1.00 75.69 117 SER A CA 1
ATOM 909 C C . SER A 1 117 ? -9.553 2.687 -11.162 1.00 75.69 117 SER A C 1
ATOM 911 O O . SER A 1 117 ? -9.079 1.552 -11.205 1.00 75.69 117 SER A O 1
ATOM 913 N N . ASP A 1 118 ? -8.863 3.754 -11.579 1.00 68.06 118 ASP A N 1
ATOM 914 C CA . ASP A 1 118 ? -7.523 3.697 -12.188 1.00 68.06 118 ASP A CA 1
ATOM 915 C C . ASP A 1 118 ? -6.372 3.479 -11.173 1.00 68.06 118 ASP A C 1
ATOM 917 O O . ASP A 1 118 ? -5.201 3.623 -11.528 1.00 68.06 118 ASP A O 1
ATOM 921 N N . GLY A 1 119 ? -6.664 3.138 -9.911 1.00 78.44 119 GLY A N 1
ATOM 922 C CA . GLY A 1 119 ? -5.641 2.820 -8.910 1.00 78.44 119 GLY A CA 1
ATOM 923 C C . GLY A 1 119 ? -6.029 3.186 -7.480 1.00 78.44 119 GLY A C 1
ATOM 924 O O . GLY A 1 119 ? -7.200 3.384 -7.156 1.00 78.44 119 GLY A O 1
ATOM 925 N N . THR A 1 120 ? -5.027 3.267 -6.603 1.00 87.25 120 THR A N 1
ATOM 926 C CA . THR A 1 120 ? -5.249 3.606 -5.195 1.00 87.25 120 THR A CA 1
ATOM 927 C C . THR A 1 120 ? -5.663 5.061 -5.027 1.00 87.25 120 THR A C 1
ATOM 929 O O . THR A 1 120 ? -5.001 5.977 -5.522 1.00 87.25 120 THR A O 1
ATOM 932 N N . HIS A 1 121 ? -6.750 5.290 -4.294 1.00 88.25 121 HIS A N 1
ATOM 933 C CA . HIS A 1 121 ? -7.280 6.627 -4.043 1.00 88.25 121 HIS A CA 1
ATOM 934 C C . HIS A 1 121 ? -8.056 6.697 -2.722 1.00 88.25 121 HIS A C 1
ATOM 936 O O . HIS A 1 121 ? -8.407 5.684 -2.124 1.00 88.25 121 HIS A O 1
ATOM 942 N N . GLY A 1 122 ? -8.286 7.920 -2.235 1.00 91.88 122 GLY A N 1
ATOM 943 C CA . GLY A 1 122 ? -9.016 8.149 -0.989 1.00 91.88 122 GLY A CA 1
ATOM 944 C C . GLY A 1 122 ? -10.526 8.059 -1.161 1.00 91.88 122 GLY A C 1
ATOM 945 O O . GLY A 1 122 ? -11.058 8.583 -2.136 1.00 91.88 122 GLY A O 1
ATOM 946 N N . VAL A 1 123 ? -11.188 7.465 -0.172 1.00 92.69 123 VAL A N 1
ATOM 947 C CA . VAL A 1 123 ? -12.649 7.392 -0.063 1.00 92.69 123 VAL A CA 1
ATOM 948 C C . VAL A 1 123 ? -13.107 7.933 1.290 1.00 92.69 123 VAL A C 1
ATOM 950 O O . VAL A 1 123 ? -12.341 7.944 2.254 1.00 92.69 123 VAL A O 1
ATOM 953 N N . ASP A 1 124 ? -14.358 8.387 1.363 1.00 91.50 124 ASP A N 1
ATOM 954 C CA . ASP A 1 124 ? -14.891 9.033 2.570 1.00 91.50 124 ASP A CA 1
ATOM 955 C C . ASP A 1 124 ? -15.205 8.034 3.691 1.00 91.50 124 ASP A C 1
ATOM 957 O O . ASP A 1 124 ? -15.059 8.351 4.871 1.00 91.50 124 ASP A O 1
ATOM 961 N N . THR A 1 125 ? -15.655 6.827 3.338 1.00 92.50 125 THR A N 1
ATOM 962 C CA . THR A 1 125 ? -16.111 5.818 4.302 1.00 92.50 125 THR A CA 1
ATOM 963 C C . THR A 1 125 ? -15.728 4.414 3.862 1.00 92.50 125 THR A C 1
ATOM 965 O O . THR A 1 125 ? -15.772 4.096 2.674 1.00 92.50 125 THR A O 1
ATOM 968 N N . LEU A 1 126 ? -15.424 3.553 4.834 1.00 93.44 126 LEU A N 1
ATOM 969 C CA . LEU A 1 126 ? -15.260 2.124 4.596 1.00 93.44 126 LEU A CA 1
ATOM 970 C C . LEU A 1 126 ? -16.635 1.521 4.260 1.00 93.44 126 LEU A C 1
ATOM 972 O O . LEU A 1 126 ? -17.584 1.769 5.012 1.00 93.44 126 LEU A O 1
ATOM 976 N N . PRO A 1 127 ? -16.772 0.747 3.168 1.00 91.81 127 PRO A N 1
ATOM 977 C CA . PRO A 1 127 ? -18.033 0.087 2.856 1.00 91.81 127 PRO A CA 1
ATOM 978 C C . PRO A 1 127 ? -18.452 -0.899 3.949 1.00 91.81 127 PRO A C 1
ATOM 980 O O . PRO A 1 127 ? -17.620 -1.487 4.644 1.00 91.81 127 PRO A O 1
ATOM 983 N N . SER A 1 128 ? -19.757 -1.116 4.075 1.00 92.69 128 SER A N 1
ATOM 984 C CA . SER A 1 128 ? -20.312 -2.116 4.987 1.00 92.69 128 SER A CA 1
ATOM 985 C C . SER A 1 128 ? -19.899 -3.539 4.592 1.00 92.69 128 SER A C 1
ATOM 987 O O . SER A 1 128 ? -19.527 -3.804 3.449 1.00 92.69 128 SER A O 1
ATOM 989 N N . LEU A 1 129 ? -20.025 -4.506 5.508 1.00 92.31 129 LEU A N 1
ATOM 990 C CA . LEU A 1 129 ? -19.700 -5.907 5.206 1.00 92.31 129 LEU A CA 1
ATOM 991 C C . LEU A 1 129 ? -20.512 -6.474 4.024 1.00 92.31 129 LEU A C 1
ATOM 993 O O . LEU A 1 129 ? -19.996 -7.285 3.252 1.00 92.31 129 LEU A O 1
ATOM 997 N N . GLU A 1 130 ? -21.773 -6.053 3.873 1.00 87.69 130 GLU A N 1
ATOM 998 C CA . GLU A 1 130 ? -22.627 -6.470 2.754 1.00 87.69 130 GLU A CA 1
ATOM 999 C C . GLU A 1 130 ? -22.112 -5.940 1.411 1.00 87.69 130 GLU A C 1
ATOM 1001 O O . GLU A 1 130 ? -22.116 -6.674 0.421 1.00 87.69 130 GLU A O 1
ATOM 1006 N N . GLU A 1 131 ? -21.627 -4.697 1.390 1.00 87.50 131 GLU A N 1
ATOM 1007 C CA . GLU A 1 131 ? -21.023 -4.073 0.211 1.00 87.50 131 GLU A CA 1
ATOM 1008 C C . GLU A 1 131 ? -19.650 -4.674 -0.083 1.00 87.50 131 GLU A C 1
ATOM 1010 O O . GLU A 1 131 ? -19.388 -5.044 -1.226 1.00 87.50 131 GLU A O 1
ATOM 1015 N N . LEU A 1 132 ? -18.808 -4.874 0.938 1.00 88.88 132 LEU A N 1
ATOM 1016 C CA . LEU A 1 132 ? -17.490 -5.502 0.806 1.00 88.88 132 LEU A CA 1
ATOM 1017 C C . LEU A 1 132 ? -17.580 -6.878 0.144 1.00 88.88 132 LEU A C 1
ATOM 1019 O O . LEU A 1 132 ? -16.740 -7.216 -0.684 1.00 88.88 132 LEU A O 1
ATOM 1023 N N . ARG A 1 133 ? -18.629 -7.657 0.435 1.00 84.56 133 ARG A N 1
ATOM 1024 C CA . ARG A 1 133 ? -18.873 -8.955 -0.214 1.00 84.56 133 ARG A CA 1
ATOM 1025 C C . ARG A 1 133 ? -18.966 -8.866 -1.744 1.00 84.56 133 ARG A C 1
ATOM 1027 O O . ARG A 1 133 ? -18.699 -9.863 -2.408 1.00 84.56 133 ARG A O 1
ATOM 1034 N N . SER A 1 134 ? -19.392 -7.728 -2.292 1.00 82.19 134 SER A N 1
ATOM 1035 C CA . SER A 1 134 ? -19.557 -7.545 -3.739 1.00 82.19 134 SER A CA 1
ATOM 1036 C C . SER A 1 134 ? -18.254 -7.249 -4.484 1.00 82.19 134 SER A C 1
ATOM 1038 O O . SER A 1 134 ? -18.223 -7.401 -5.704 1.00 82.19 134 SER A O 1
ATOM 1040 N N . PHE A 1 135 ? -17.192 -6.865 -3.772 1.00 80.62 135 PHE A N 1
ATOM 1041 C CA . PHE A 1 135 ? -15.890 -6.609 -4.376 1.00 80.62 135 PHE A CA 1
ATOM 1042 C C . PHE A 1 135 ? -15.198 -7.920 -4.743 1.00 80.62 135 PHE A C 1
ATOM 1044 O O . PHE A 1 135 ? -15.238 -8.904 -3.993 1.00 80.62 135 PHE A O 1
ATOM 1051 N N . ASP A 1 136 ? -14.540 -7.920 -5.901 1.00 67.94 136 ASP A N 1
ATOM 1052 C CA . ASP A 1 136 ? -13.801 -9.082 -6.366 1.00 67.94 136 ASP A CA 1
ATOM 1053 C C . ASP A 1 136 ? -12.609 -9.369 -5.448 1.00 67.94 136 ASP A C 1
ATOM 1055 O O . ASP A 1 136 ? -11.825 -8.497 -5.067 1.00 67.94 136 ASP A O 1
ATOM 1059 N N . ARG A 1 137 ? -12.467 -10.646 -5.097 1.00 66.94 137 ARG A N 1
ATOM 1060 C CA . ARG A 1 137 ? -11.345 -11.153 -4.314 1.00 66.94 137 ARG A CA 1
ATOM 1061 C C . ARG A 1 137 ? -10.092 -11.166 -5.184 1.00 66.94 137 ARG A C 1
ATOM 1063 O O . ARG A 1 137 ? -9.973 -11.976 -6.110 1.00 66.94 137 ARG A O 1
ATOM 1070 N N . MET A 1 138 ? -9.170 -10.253 -4.886 1.00 57.59 138 MET A N 1
ATOM 1071 C CA . MET A 1 138 ? -7.933 -10.037 -5.641 1.00 57.59 138 MET A CA 1
ATOM 1072 C C . MET A 1 138 ? -6.993 -11.263 -5.695 1.00 57.59 138 MET A C 1
ATOM 1074 O O . MET A 1 138 ? -6.008 -11.223 -6.431 1.00 57.59 138 MET A O 1
ATOM 1078 N N . GLU A 1 139 ? -7.260 -12.378 -4.988 1.00 50.19 139 GLU A N 1
ATOM 1079 C CA . GLU A 1 139 ? -6.511 -13.644 -5.140 1.00 50.19 139 GLU A CA 1
ATOM 1080 C C . GLU A 1 139 ? -6.358 -14.117 -6.582 1.00 50.19 139 GLU A C 1
ATOM 1082 O O . GLU A 1 139 ? -5.370 -14.778 -6.907 1.00 50.19 139 GLU A O 1
ATOM 1087 N N . ARG A 1 140 ? -7.359 -13.882 -7.436 1.00 50.94 140 ARG A N 1
ATOM 1088 C CA . ARG A 1 140 ? -7.520 -14.739 -8.616 1.00 50.94 140 ARG A CA 1
ATOM 1089 C C . ARG A 1 140 ? -6.696 -14.346 -9.829 1.00 50.94 140 ARG A C 1
ATOM 1091 O O . ARG A 1 140 ? -6.558 -15.180 -10.723 1.00 50.94 140 ARG A O 1
ATOM 1098 N N . ASP A 1 141 ? -6.102 -13.158 -9.853 1.00 59.69 141 ASP A N 1
ATOM 1099 C CA . ASP A 1 141 ? -5.301 -12.733 -10.994 1.00 59.69 141 ASP A CA 1
ATOM 1100 C C . ASP A 1 141 ? -3.795 -12.728 -10.670 1.00 59.69 141 ASP A C 1
ATOM 1102 O O . ASP A 1 141 ? -3.210 -11.757 -10.183 1.00 59.69 141 ASP A O 1
ATOM 1106 N N . GLN A 1 142 ? -3.132 -13.855 -10.957 1.00 59.66 142 GLN A N 1
ATOM 1107 C CA . GLN A 1 142 ? -1.668 -13.960 -10.885 1.00 59.66 142 GLN A CA 1
ATOM 1108 C C . GLN A 1 142 ? -0.975 -12.921 -11.780 1.00 59.66 142 GLN A C 1
ATOM 1110 O O . GLN A 1 142 ? 0.133 -12.480 -11.461 1.00 59.66 142 GLN A O 1
ATOM 1115 N N . THR A 1 143 ? -1.616 -12.511 -12.880 1.00 64.56 143 THR A N 1
ATOM 1116 C CA . THR A 1 143 ? -1.117 -11.462 -13.768 1.00 64.56 143 THR A CA 1
ATOM 1117 C C . THR A 1 143 ? -1.180 -10.104 -13.087 1.00 64.56 143 THR A C 1
ATOM 1119 O O . THR A 1 143 ? -0.210 -9.361 -13.199 1.00 64.56 143 THR A O 1
ATOM 1122 N N . PHE A 1 144 ? -2.222 -9.818 -12.304 1.00 65.19 144 PHE A N 1
ATOM 1123 C CA . PHE A 1 144 ? -2.333 -8.583 -11.523 1.00 65.19 144 PHE A CA 1
ATOM 1124 C C . PHE A 1 144 ? -1.238 -8.457 -10.452 1.00 65.19 144 PHE A C 1
ATOM 1126 O O . PHE A 1 144 ? -0.554 -7.437 -10.348 1.00 65.19 144 PHE A O 1
ATOM 1133 N N . ARG A 1 145 ? -0.982 -9.528 -9.688 1.00 63.44 145 ARG A N 1
ATOM 1134 C CA . ARG A 1 145 ? 0.123 -9.539 -8.706 1.00 63.44 145 ARG A CA 1
ATOM 1135 C C . ARG A 1 145 ? 1.476 -9.344 -9.374 1.00 63.44 145 ARG A C 1
ATOM 1137 O O . ARG A 1 145 ? 2.347 -8.641 -8.860 1.00 63.44 145 ARG A O 1
ATOM 1144 N N . TRP A 1 146 ? 1.663 -9.988 -10.524 1.00 63.75 146 TRP A N 1
ATOM 1145 C CA . TRP A 1 146 ? 2.875 -9.835 -11.311 1.00 63.75 146 TRP A CA 1
ATOM 1146 C C . TRP A 1 146 ? 3.012 -8.412 -11.862 1.00 63.75 146 TRP A C 1
ATOM 1148 O O . TRP A 1 146 ? 4.094 -7.838 -11.749 1.00 63.75 146 TRP A O 1
ATOM 1158 N N . SER A 1 147 ? 1.942 -7.816 -12.396 1.00 63.88 147 SER A N 1
ATOM 1159 C CA . SER A 1 147 ? 1.973 -6.457 -12.939 1.00 63.88 147 SER A CA 1
ATOM 1160 C C . SER A 1 147 ? 2.256 -5.436 -11.851 1.00 63.88 147 SER A C 1
ATOM 1162 O O . SER A 1 147 ? 3.096 -4.570 -12.069 1.00 63.88 147 SER A O 1
ATOM 1164 N N . MET A 1 148 ? 1.660 -5.583 -10.664 1.00 65.06 148 MET A N 1
ATOM 1165 C CA . MET A 1 148 ? 1.944 -4.704 -9.529 1.00 65.06 148 MET A CA 1
ATOM 1166 C C . MET A 1 148 ? 3.402 -4.835 -9.078 1.00 65.06 148 MET A C 1
ATOM 1168 O O . MET A 1 148 ? 4.112 -3.841 -8.982 1.00 65.06 148 MET A O 1
ATOM 1172 N N . ARG A 1 149 ? 3.913 -6.065 -8.924 1.00 64.12 149 ARG A N 1
ATOM 1173 C CA . ARG A 1 149 ? 5.336 -6.302 -8.619 1.00 64.12 149 ARG A CA 1
ATOM 1174 C C . ARG A 1 149 ? 6.263 -5.652 -9.648 1.00 64.12 149 ARG A C 1
ATOM 1176 O O . ARG A 1 149 ? 7.299 -5.096 -9.284 1.00 64.12 149 ARG A O 1
ATOM 1183 N N . VAL A 1 150 ? 5.939 -5.769 -10.936 1.00 63.09 150 VAL A N 1
ATOM 1184 C CA . VAL A 1 150 ? 6.719 -5.155 -12.018 1.00 63.09 150 VAL A CA 1
ATOM 1185 C C . VAL A 1 150 ? 6.628 -3.634 -11.947 1.00 63.09 150 VAL A C 1
ATOM 1187 O O . VAL A 1 150 ? 7.664 -2.984 -12.046 1.00 63.09 150 VAL A O 1
ATOM 1190 N N . TYR A 1 151 ? 5.438 -3.081 -11.717 1.00 63.84 151 TYR A N 1
ATOM 1191 C CA . TYR A 1 151 ? 5.199 -1.648 -11.580 1.00 63.84 151 TYR A CA 1
ATOM 1192 C C . TYR A 1 151 ? 5.971 -1.047 -10.400 1.00 63.84 151 TYR A C 1
ATOM 1194 O O . TYR A 1 151 ? 6.797 -0.164 -10.615 1.00 63.84 151 TYR A O 1
ATOM 1202 N N . THR A 1 152 ? 5.819 -1.584 -9.185 1.00 60.34 152 THR A N 1
ATOM 1203 C CA . THR A 1 152 ? 6.553 -1.129 -7.992 1.00 60.34 152 THR A CA 1
ATOM 1204 C C . THR A 1 152 ? 8.065 -1.223 -8.202 1.00 60.34 152 THR A C 1
ATOM 1206 O O . THR A 1 152 ? 8.810 -0.295 -7.894 1.00 60.34 152 THR A O 1
ATOM 1209 N N . ARG A 1 153 ? 8.548 -2.317 -8.809 1.00 64.31 153 ARG A N 1
ATOM 1210 C CA . ARG A 1 153 ? 9.975 -2.472 -9.128 1.00 64.31 153 ARG A CA 1
ATOM 1211 C C . ARG A 1 153 ? 10.459 -1.451 -10.158 1.00 64.31 153 ARG A C 1
ATOM 1213 O O . ARG A 1 153 ? 11.619 -1.042 -10.093 1.00 64.31 153 ARG A O 1
ATOM 1220 N N . LEU A 1 154 ? 9.629 -1.099 -11.139 1.00 66.56 154 LEU A N 1
ATOM 1221 C CA . LEU A 1 154 ? 9.946 -0.070 -12.125 1.00 66.56 154 LEU A CA 1
ATOM 1222 C C . LEU A 1 154 ? 10.000 1.305 -11.462 1.00 66.56 154 LEU A C 1
ATOM 1224 O O . LEU A 1 154 ? 10.999 1.988 -11.651 1.00 66.56 154 LEU A O 1
ATOM 1228 N N . MET A 1 155 ? 9.010 1.658 -10.638 1.00 65.38 155 MET A N 1
ATOM 1229 C CA . MET A 1 155 ? 8.969 2.917 -9.884 1.00 65.38 155 MET A CA 1
ATOM 1230 C C . MET A 1 155 ? 10.216 3.105 -9.020 1.00 65.38 155 MET A C 1
ATOM 1232 O O . MET A 1 155 ? 10.979 4.036 -9.256 1.00 65.38 155 MET A O 1
ATOM 1236 N N . GLN A 1 156 ? 10.535 2.141 -8.152 1.00 66.50 156 GLN A N 1
ATOM 1237 C CA . GLN A 1 156 ? 11.738 2.197 -7.309 1.00 66.50 156 GLN A CA 1
ATOM 1238 C C . GLN A 1 156 ? 13.032 2.343 -8.123 1.00 66.50 156 GLN A C 1
ATOM 1240 O O . GLN A 1 156 ? 13.975 3.022 -7.716 1.00 66.50 156 GLN A O 1
ATOM 1245 N N . ARG A 1 157 ? 13.110 1.686 -9.288 1.00 67.88 157 ARG A N 1
ATOM 1246 C CA . ARG A 1 157 ? 14.272 1.797 -10.182 1.00 67.88 157 ARG A CA 1
ATOM 1247 C C . ARG A 1 157 ? 14.330 3.143 -10.887 1.00 67.88 157 ARG A C 1
ATOM 1249 O O . ARG A 1 157 ? 15.437 3.639 -11.083 1.00 67.88 157 ARG A O 1
ATOM 1256 N N . PHE A 1 158 ? 13.191 3.712 -11.268 1.00 65.50 158 PHE A N 1
ATOM 1257 C CA . PHE A 1 158 ? 13.123 5.044 -11.852 1.00 65.50 158 PHE A CA 1
ATOM 1258 C C . PHE A 1 158 ? 13.463 6.119 -10.829 1.00 65.50 158 PHE A C 1
ATOM 1260 O O . PHE A 1 158 ? 14.251 6.996 -11.163 1.00 65.50 158 PHE A O 1
ATOM 1267 N N . ASP A 1 159 ? 13.003 6.000 -9.586 1.00 62.12 159 ASP A N 1
ATOM 1268 C CA . ASP A 1 159 ? 13.363 6.920 -8.506 1.00 62.12 159 ASP A CA 1
ATOM 1269 C C . ASP A 1 159 ? 14.852 6.830 -8.169 1.00 62.12 159 ASP A C 1
ATOM 1271 O O . ASP A 1 159 ? 15.552 7.842 -8.168 1.00 62.12 159 ASP A O 1
ATOM 1275 N N . ALA A 1 160 ? 15.395 5.618 -8.012 1.00 68.56 160 ALA A N 1
ATOM 1276 C CA . ALA A 1 160 ? 16.830 5.431 -7.803 1.00 68.56 160 ALA A CA 1
ATOM 1277 C C . ALA A 1 160 ? 17.665 5.935 -8.995 1.00 68.56 160 ALA A C 1
ATOM 1279 O O . ALA A 1 160 ? 18.768 6.458 -8.816 1.00 68.56 160 ALA A O 1
ATOM 1280 N N . PHE A 1 161 ? 17.175 5.778 -10.227 1.00 66.81 161 PHE A N 1
ATOM 1281 C CA . PHE A 1 161 ? 17.814 6.339 -11.415 1.00 66.81 161 PHE A CA 1
ATOM 1282 C C . PHE A 1 161 ? 17.768 7.870 -11.396 1.00 66.81 161 PHE A C 1
ATOM 1284 O O . PHE A 1 161 ? 18.804 8.506 -11.573 1.00 66.81 161 PHE A O 1
ATOM 1291 N N . HIS A 1 162 ? 16.603 8.452 -11.117 1.00 63.41 162 HIS A N 1
ATOM 1292 C CA . HIS A 1 162 ? 16.385 9.889 -11.017 1.00 63.41 162 HIS A CA 1
ATOM 1293 C C . HIS A 1 162 ? 17.310 10.506 -9.956 1.00 63.41 162 HIS A C 1
ATOM 1295 O O . HIS A 1 162 ? 18.047 11.449 -10.246 1.00 63.41 162 HIS A O 1
ATOM 1301 N N . GLU A 1 163 ? 17.382 9.918 -8.759 1.00 66.31 163 GLU A N 1
ATOM 1302 C CA . GLU A 1 163 ? 18.314 10.341 -7.710 1.00 66.31 163 GLU A CA 1
ATOM 1303 C C . GLU A 1 163 ? 19.786 10.222 -8.127 1.00 66.31 163 GLU A C 1
ATOM 1305 O O . GLU A 1 163 ? 20.581 11.127 -7.855 1.00 66.31 163 GLU A O 1
ATOM 1310 N N . ASN A 1 164 ? 20.172 9.133 -8.803 1.00 66.75 164 ASN A N 1
ATOM 1311 C CA . ASN A 1 164 ? 21.543 8.942 -9.277 1.00 66.75 164 ASN A CA 1
ATOM 1312 C C . ASN A 1 164 ? 21.934 9.961 -10.351 1.00 66.75 164 ASN A C 1
ATOM 1314 O O . ASN A 1 164 ? 23.032 10.514 -10.279 1.00 66.75 164 ASN A O 1
ATOM 1318 N N . VAL A 1 165 ? 21.054 10.253 -11.311 1.00 61.75 165 VAL A N 1
ATOM 1319 C CA . VAL A 1 165 ? 21.296 11.268 -12.348 1.00 61.75 165 VAL A CA 1
ATOM 1320 C C . VAL A 1 165 ? 21.501 12.642 -11.704 1.00 61.75 165 VAL A C 1
ATOM 1322 O O . VAL A 1 165 ? 22.493 13.310 -12.003 1.00 61.75 165 VAL A O 1
ATOM 1325 N N . TYR A 1 166 ? 20.655 13.022 -10.739 1.00 59.06 166 TYR A N 1
ATOM 1326 C CA . TYR A 1 166 ? 20.797 14.291 -10.016 1.00 59.06 166 TYR A CA 1
ATOM 1327 C C . TYR A 1 166 ? 22.043 14.360 -9.114 1.00 59.06 166 TYR A C 1
ATOM 1329 O O . TYR A 1 166 ? 22.656 15.425 -8.996 1.00 59.06 166 TYR A O 1
ATOM 1337 N N . ARG A 1 167 ? 22.445 13.256 -8.463 1.00 59.97 167 ARG A N 1
ATOM 1338 C CA . ARG A 1 167 ? 23.622 13.234 -7.569 1.00 59.97 167 ARG A CA 1
ATOM 1339 C C . ARG A 1 167 ? 24.956 13.094 -8.299 1.00 59.97 167 ARG A C 1
ATOM 1341 O O . ARG A 1 167 ? 25.934 13.692 -7.855 1.00 59.97 167 ARG A O 1
ATOM 1348 N N . VAL A 1 168 ? 25.022 12.282 -9.353 1.00 56.97 168 VAL A N 1
ATOM 1349 C CA . VAL A 1 168 ? 26.279 11.845 -9.990 1.00 56.97 168 VAL A CA 1
ATOM 1350 C C . VAL A 1 168 ? 26.544 12.591 -11.297 1.00 56.97 168 VAL A C 1
ATOM 1352 O O . VAL A 1 168 ? 27.695 12.891 -11.606 1.00 56.97 168 VAL A O 1
ATOM 1355 N N . THR A 1 169 ? 25.504 12.933 -12.057 1.00 51.06 169 THR A N 1
ATOM 1356 C CA . THR A 1 169 ? 25.622 13.465 -13.425 1.00 51.06 169 THR A CA 1
ATOM 1357 C C . THR A 1 169 ? 25.132 14.910 -13.500 1.00 51.06 169 THR A C 1
ATOM 1359 O O . THR A 1 169 ? 24.391 15.296 -14.399 1.00 51.06 169 THR A O 1
ATOM 1362 N N . LYS A 1 170 ? 25.590 15.733 -12.551 1.00 48.50 170 LYS A N 1
ATOM 1363 C CA . LYS A 1 170 ? 25.217 17.146 -12.344 1.00 48.50 170 LYS A CA 1
ATOM 1364 C C . LYS A 1 170 ? 25.455 18.096 -13.533 1.00 48.50 170 LYS A C 1
ATOM 1366 O O . LYS A 1 170 ? 25.219 19.288 -13.394 1.00 48.50 170 LYS A O 1
ATOM 1371 N N . ASP A 1 171 ? 25.964 17.601 -14.659 1.00 46.81 171 ASP A N 1
ATOM 1372 C CA . ASP A 1 171 ? 26.588 18.430 -15.692 1.00 46.81 171 ASP A CA 1
ATOM 1373 C C . ASP A 1 171 ? 25.764 18.594 -16.980 1.00 46.81 171 ASP A C 1
ATOM 1375 O O . ASP A 1 171 ? 26.164 19.380 -17.837 1.00 46.81 171 ASP A O 1
ATOM 1379 N N . LYS A 1 172 ? 24.637 17.880 -17.173 1.00 50.00 172 LYS A N 1
ATOM 1380 C CA . LYS A 1 172 ? 23.882 17.958 -18.451 1.00 50.00 172 LYS A CA 1
ATOM 1381 C C . LYS A 1 172 ? 22.360 17.832 -18.402 1.00 50.00 172 LYS A C 1
ATOM 1383 O O . LYS A 1 172 ? 21.739 18.047 -19.436 1.00 50.00 172 LYS A O 1
ATOM 1388 N N . VAL A 1 173 ? 21.766 17.498 -17.262 1.00 52.12 173 VAL A N 1
ATOM 1389 C CA . VAL A 1 173 ? 20.315 17.305 -17.144 1.00 52.12 173 VAL A CA 1
ATOM 1390 C C . VAL A 1 173 ? 19.809 18.349 -16.159 1.00 52.12 173 VAL A C 1
ATOM 1392 O O . VAL A 1 173 ? 19.996 18.205 -14.953 1.00 52.12 173 VAL A O 1
ATOM 1395 N N . ASN A 1 174 ? 19.320 19.472 -16.684 1.00 51.94 174 ASN A N 1
ATOM 1396 C CA . ASN A 1 174 ? 19.054 20.668 -15.879 1.00 51.94 174 ASN A CA 1
ATOM 1397 C C . ASN A 1 174 ? 17.595 20.746 -15.409 1.00 51.94 174 ASN A C 1
ATOM 1399 O O . ASN A 1 174 ? 17.320 21.499 -14.474 1.00 51.94 174 ASN A O 1
ATOM 1403 N N . ASP A 1 175 ? 16.678 19.977 -16.008 1.00 55.03 175 ASP A N 1
ATOM 1404 C CA . ASP A 1 175 ? 15.251 20.048 -15.688 1.00 55.03 175 ASP A CA 1
ATOM 1405 C C . ASP A 1 175 ? 14.558 18.670 -15.646 1.00 55.03 175 ASP A C 1
ATOM 1407 O O . ASP A 1 175 ? 14.994 17.712 -16.286 1.00 55.03 175 ASP A O 1
ATOM 1411 N N . LYS A 1 176 ? 13.447 18.564 -14.900 1.00 55.41 176 LYS A N 1
ATOM 1412 C CA . LYS A 1 176 ? 12.643 17.327 -14.754 1.00 55.41 176 LYS A CA 1
ATOM 1413 C C . LYS A 1 176 ? 12.160 16.780 -16.101 1.00 55.41 176 LYS A C 1
ATOM 1415 O O . LYS A 1 176 ? 12.016 15.570 -16.266 1.00 55.41 176 LYS A O 1
ATOM 1420 N N . ASN A 1 177 ? 11.926 17.676 -17.057 1.00 56.50 177 ASN A N 1
ATOM 1421 C CA . ASN A 1 177 ? 11.475 17.332 -18.401 1.00 56.50 177 ASN A CA 1
ATOM 1422 C C . ASN A 1 177 ? 12.535 16.551 -19.189 1.00 56.50 177 ASN A C 1
ATOM 1424 O O . ASN A 1 177 ? 12.174 15.623 -19.907 1.00 56.50 177 ASN A O 1
ATOM 1428 N N . ASP A 1 178 ? 13.823 16.850 -18.995 1.00 58.59 178 ASP A N 1
ATOM 1429 C CA . ASP A 1 178 ? 14.915 16.171 -19.700 1.00 58.59 178 ASP A CA 1
ATOM 1430 C C . ASP A 1 178 ? 15.025 14.701 -19.256 1.00 58.59 178 ASP A C 1
ATOM 1432 O O . ASP A 1 178 ? 15.245 13.810 -20.070 1.00 58.59 178 ASP A O 1
ATOM 1436 N N . ILE A 1 179 ? 14.815 14.410 -17.964 1.00 58.38 179 ILE A N 1
ATOM 1437 C CA . ILE A 1 179 ? 14.837 13.028 -17.450 1.00 58.38 179 ILE A CA 1
ATOM 1438 C C . ILE A 1 179 ? 13.646 12.234 -17.974 1.00 58.38 179 ILE A C 1
ATOM 1440 O O . ILE A 1 179 ? 13.812 11.084 -18.377 1.00 58.38 179 ILE A O 1
ATOM 1444 N N . ILE A 1 180 ? 12.455 12.839 -17.984 1.00 60.53 180 ILE A N 1
ATOM 1445 C CA . ILE A 1 180 ? 11.258 12.210 -18.552 1.00 60.53 180 ILE A CA 1
ATOM 1446 C C . ILE A 1 180 ? 11.486 11.912 -20.037 1.00 60.53 180 ILE A C 1
ATOM 1448 O O . ILE A 1 180 ? 11.139 10.826 -20.495 1.00 60.53 180 ILE A O 1
ATOM 1452 N N . GLU A 1 181 ? 12.120 12.825 -20.774 1.00 59.47 181 GLU A N 1
ATOM 1453 C CA . GLU A 1 181 ? 12.465 12.622 -22.180 1.00 59.47 181 GLU A CA 1
ATOM 1454 C C . GLU A 1 181 ? 13.465 11.467 -22.372 1.00 59.47 181 GLU A C 1
ATOM 1456 O O . GLU A 1 181 ? 13.238 10.590 -23.207 1.00 59.47 181 GLU A O 1
ATOM 1461 N N . GLU A 1 182 ? 14.539 11.404 -21.582 1.00 61.06 182 GLU A N 1
ATOM 1462 C CA . GLU A 1 182 ? 15.534 10.326 -21.671 1.00 61.06 182 GLU A CA 1
ATOM 1463 C C . GLU A 1 182 ? 14.964 8.958 -21.256 1.00 61.06 182 GLU A C 1
ATOM 1465 O O . GLU A 1 182 ? 15.218 7.943 -21.912 1.00 61.06 182 GLU A O 1
ATOM 1470 N N . VAL A 1 183 ? 14.123 8.916 -20.219 1.00 63.94 183 VAL A N 1
ATOM 1471 C CA . VAL A 1 183 ? 13.411 7.697 -19.810 1.00 63.94 183 VAL A CA 1
ATOM 1472 C C . VAL A 1 183 ? 12.404 7.265 -20.880 1.00 63.94 183 VAL A C 1
ATOM 1474 O O . VAL A 1 183 ? 12.339 6.080 -21.215 1.00 63.94 183 VAL A O 1
ATOM 1477 N N . ALA A 1 184 ? 11.658 8.203 -21.470 1.00 64.38 184 ALA A N 1
ATOM 1478 C CA . ALA A 1 184 ? 10.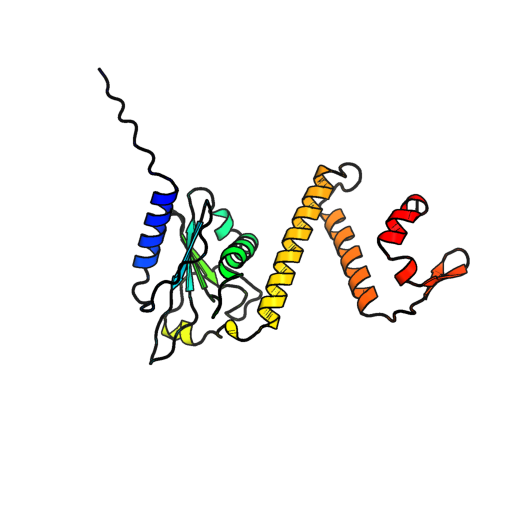720 7.913 -22.550 1.00 64.38 184 ALA A CA 1
ATOM 1479 C C . ALA A 1 184 ? 11.435 7.372 -23.796 1.00 64.38 184 ALA A C 1
ATOM 1481 O O . ALA A 1 184 ? 10.947 6.419 -24.402 1.00 64.38 184 ALA A O 1
ATOM 1482 N N . LYS A 1 185 ? 12.613 7.906 -24.149 1.00 65.25 185 LYS A N 1
ATOM 1483 C CA . LYS A 1 185 ? 13.458 7.366 -25.229 1.00 65.25 185 LYS A CA 1
ATOM 1484 C C . LYS A 1 185 ? 13.864 5.921 -24.947 1.00 65.25 185 LYS A C 1
ATOM 1486 O O . LYS A 1 185 ? 13.733 5.080 -25.832 1.00 65.25 185 LYS A O 1
ATOM 1491 N N . LEU A 1 186 ? 14.307 5.609 -23.727 1.00 68.31 186 LEU A N 1
ATOM 1492 C CA . LEU A 1 186 ? 14.682 4.243 -23.340 1.00 68.31 186 LEU A CA 1
ATOM 1493 C C . LEU A 1 186 ? 13.494 3.275 -23.409 1.00 68.31 186 LEU A C 1
ATOM 1495 O O . LEU A 1 186 ? 13.612 2.200 -23.997 1.00 68.31 186 LEU A O 1
ATOM 1499 N N . LEU A 1 187 ? 12.342 3.666 -22.857 1.00 67.38 187 LEU A N 1
ATOM 1500 C CA . LEU A 1 187 ? 11.117 2.864 -22.902 1.00 67.38 187 LEU A CA 1
ATOM 1501 C C . LEU A 1 187 ? 10.619 2.660 -24.335 1.00 67.38 187 LEU A C 1
ATOM 1503 O O . LEU A 1 187 ? 10.237 1.548 -24.700 1.00 67.38 187 LEU A O 1
ATOM 1507 N N . PHE A 1 188 ? 10.660 3.708 -25.160 1.00 70.00 188 PHE A N 1
ATOM 1508 C CA . PHE A 1 188 ? 10.324 3.625 -26.576 1.00 70.00 188 PHE A CA 1
ATOM 1509 C C . PHE A 1 188 ? 11.252 2.657 -27.304 1.00 70.00 188 PHE A C 1
ATOM 1511 O O . PHE A 1 188 ? 10.766 1.781 -28.009 1.00 70.00 188 PHE A O 1
ATOM 1518 N N . LEU A 1 189 ? 12.569 2.777 -27.119 1.00 69.88 189 LEU A N 1
ATOM 1519 C CA . LEU A 1 189 ? 13.550 1.922 -27.785 1.00 69.88 189 LEU A CA 1
ATOM 1520 C C . LEU A 1 189 ? 13.397 0.456 -27.382 1.00 69.88 189 LEU A C 1
ATOM 1522 O O . LEU A 1 189 ? 13.477 -0.414 -28.247 1.00 69.88 189 LEU A O 1
ATOM 1526 N N . GLU A 1 190 ? 13.126 0.169 -26.108 1.00 70.75 190 GLU A N 1
ATOM 1527 C CA . GLU A 1 190 ? 12.881 -1.208 -25.679 1.00 70.75 190 GLU A CA 1
ATOM 1528 C C . GLU A 1 190 ? 11.545 -1.754 -26.171 1.00 70.75 190 GLU A C 1
ATOM 1530 O O . GLU A 1 190 ? 11.486 -2.874 -26.678 1.00 70.75 190 GLU A O 1
ATOM 1535 N N . SER A 1 191 ? 10.480 -0.954 -26.116 1.00 70.12 191 SER A N 1
ATOM 1536 C CA . SER A 1 191 ? 9.197 -1.337 -26.706 1.00 70.12 191 SER A CA 1
ATOM 1537 C C . SER A 1 191 ? 9.346 -1.604 -28.206 1.00 70.12 191 SER A C 1
ATOM 1539 O O . SER A 1 191 ? 8.895 -2.632 -28.712 1.00 70.12 191 SER A O 1
ATOM 1541 N N . PHE A 1 192 ? 10.067 -0.737 -28.914 1.00 72.44 192 PHE A N 1
ATOM 1542 C CA . PHE A 1 192 ? 10.376 -0.892 -30.326 1.00 72.44 192 PHE A CA 1
ATOM 1543 C C . PHE A 1 192 ? 11.171 -2.180 -30.579 1.00 72.44 192 PHE A C 1
ATOM 1545 O O . PHE A 1 192 ? 10.796 -2.955 -31.455 1.00 72.44 192 PHE A O 1
ATOM 1552 N N . ARG A 1 193 ? 12.202 -2.475 -29.776 1.00 75.81 193 ARG A N 1
ATOM 1553 C CA . ARG A 1 193 ? 13.009 -3.701 -29.895 1.00 75.81 193 ARG A CA 1
ATOM 1554 C C . ARG A 1 193 ? 12.190 -4.980 -29.715 1.00 75.81 193 ARG A C 1
ATOM 1556 O O . ARG A 1 193 ? 12.480 -5.978 -30.372 1.00 75.81 193 ARG A O 1
ATOM 1563 N N . VAL A 1 194 ? 11.215 -4.961 -28.806 1.00 75.25 194 VAL A N 1
ATOM 1564 C CA . VAL A 1 194 ? 10.347 -6.108 -28.494 1.00 75.25 194 VAL A CA 1
ATOM 1565 C C . VAL A 1 194 ? 9.313 -6.351 -29.597 1.00 75.25 194 VAL A C 1
ATOM 1567 O O . VAL A 1 194 ? 9.005 -7.502 -29.892 1.00 75.25 194 VAL A O 1
ATOM 1570 N N . HIS A 1 195 ? 8.792 -5.291 -30.221 1.00 75.94 195 HIS A N 1
ATOM 1571 C CA . HIS A 1 195 ? 7.711 -5.383 -31.212 1.00 75.94 195 HIS A CA 1
ATOM 1572 C C . HIS A 1 195 ? 8.181 -5.465 -32.673 1.00 75.94 195 HIS A C 1
ATOM 1574 O O . HIS A 1 195 ? 7.347 -5.612 -33.565 1.00 75.94 195 HIS A O 1
ATOM 1580 N N . HIS A 1 196 ? 9.484 -5.367 -32.936 1.00 79.06 196 HIS A N 1
ATOM 1581 C CA . HIS A 1 196 ? 10.046 -5.468 -34.283 1.00 79.06 196 HIS A CA 1
ATOM 1582 C C . HIS A 1 196 ? 10.910 -6.718 -34.444 1.00 79.06 196 HIS A C 1
ATOM 1584 O O . HIS A 1 196 ? 11.416 -7.284 -33.473 1.00 79.06 196 HIS A O 1
ATOM 1590 N N . ASP A 1 197 ? 11.072 -7.130 -35.702 1.00 80.94 197 ASP A N 1
ATOM 1591 C CA . ASP A 1 197 ? 11.869 -8.293 -36.081 1.00 80.94 197 ASP A CA 1
ATOM 1592 C C . ASP A 1 197 ? 13.305 -8.190 -35.537 1.00 80.94 197 ASP A C 1
ATOM 1594 O O . ASP A 1 197 ? 13.919 -7.117 -35.516 1.00 80.94 197 ASP A O 1
ATOM 1598 N N . GLU A 1 198 ? 13.854 -9.324 -35.105 1.00 79.19 198 GLU A N 1
ATOM 1599 C CA . GLU A 1 198 ? 15.231 -9.410 -34.630 1.00 79.19 198 GLU A CA 1
ATOM 1600 C C . GLU A 1 198 ? 16.234 -9.016 -35.720 1.00 79.19 198 GLU A C 1
ATOM 1602 O O . GLU A 1 198 ? 17.304 -8.478 -35.422 1.00 79.19 198 GLU A O 1
ATOM 1607 N N . ASP A 1 199 ? 15.873 -9.255 -36.981 1.00 84.25 199 ASP A N 1
ATOM 1608 C CA . ASP A 1 199 ? 16.654 -8.943 -38.175 1.00 84.25 199 ASP A CA 1
ATOM 1609 C C . ASP A 1 199 ? 16.450 -7.514 -38.690 1.00 84.25 199 ASP A C 1
ATOM 1611 O O . ASP A 1 199 ? 16.942 -7.178 -39.766 1.00 84.25 199 ASP A O 1
ATOM 1615 N N . LEU A 1 200 ? 15.763 -6.642 -37.944 1.00 84.31 200 LEU A N 1
ATOM 1616 C CA . LEU A 1 200 ? 15.565 -5.261 -38.370 1.00 84.31 200 LEU A CA 1
ATOM 1617 C C . LEU A 1 200 ? 16.912 -4.555 -38.589 1.00 84.31 200 LEU A C 1
ATOM 1619 O O . LEU A 1 200 ? 17.720 -4.393 -37.667 1.00 84.31 200 LEU A O 1
ATOM 1623 N N . THR A 1 201 ? 17.128 -4.088 -39.817 1.00 86.12 201 THR A N 1
ATOM 1624 C CA . THR A 1 201 ? 18.320 -3.334 -40.211 1.00 86.12 201 THR A CA 1
ATOM 1625 C C . THR A 1 201 ? 17.983 -1.919 -40.656 1.00 86.12 201 THR A C 1
ATOM 1627 O O . THR A 1 201 ? 16.944 -1.690 -41.273 1.00 86.12 201 THR A O 1
ATOM 1630 N N . PHE A 1 202 ? 18.906 -0.991 -40.435 1.00 81.94 202 PHE A N 1
ATOM 1631 C CA . PHE A 1 202 ? 18.857 0.375 -40.949 1.00 81.94 202 PHE A CA 1
ATOM 1632 C C . PHE A 1 202 ? 20.191 0.735 -41.611 1.00 81.94 202 PHE A C 1
ATOM 1634 O O . PHE A 1 202 ? 21.191 0.040 -41.428 1.00 81.94 202 PHE A O 1
ATOM 1641 N N . LYS A 1 203 ? 20.207 1.797 -42.420 1.00 85.00 203 LYS A N 1
ATOM 1642 C CA . LYS A 1 203 ? 21.441 2.313 -43.022 1.00 85.00 203 LYS A CA 1
ATOM 1643 C C . LYS A 1 203 ? 21.948 3.508 -42.228 1.00 85.00 203 LYS A C 1
ATOM 1645 O O . LYS A 1 203 ? 21.146 4.374 -41.891 1.00 85.00 203 LYS A O 1
ATOM 1650 N N . ASP A 1 204 ? 23.244 3.538 -41.939 1.00 79.94 204 ASP A N 1
ATOM 1651 C CA . ASP A 1 204 ? 23.898 4.726 -41.387 1.00 79.94 204 ASP A CA 1
ATOM 1652 C C . ASP A 1 204 ? 24.178 5.775 -42.480 1.00 79.94 204 ASP A C 1
ATOM 1654 O O . ASP A 1 204 ? 24.000 5.522 -43.678 1.00 79.94 204 ASP A O 1
ATOM 1658 N N . ASP A 1 205 ? 24.648 6.954 -42.069 1.00 75.50 205 ASP A N 1
ATOM 1659 C CA . ASP A 1 205 ? 24.994 8.054 -42.981 1.00 75.50 205 ASP A CA 1
ATOM 1660 C C . ASP A 1 205 ? 26.146 7.705 -43.942 1.00 75.50 205 ASP A C 1
ATOM 1662 O O . ASP A 1 205 ? 26.290 8.317 -45.001 1.00 75.50 205 ASP A O 1
ATOM 1666 N N . ALA A 1 206 ? 26.956 6.696 -43.607 1.00 81.12 206 ALA A N 1
ATOM 1667 C CA . ALA A 1 206 ? 28.017 6.166 -44.459 1.00 81.12 206 ALA A CA 1
ATOM 1668 C C . ALA A 1 206 ? 27.517 5.069 -45.426 1.00 81.12 206 ALA A C 1
ATOM 1670 O O . ALA A 1 206 ? 28.293 4.556 -46.235 1.00 81.12 206 ALA A O 1
ATOM 1671 N N . GLY A 1 207 ? 26.226 4.724 -45.381 1.00 82.62 207 GLY A N 1
ATOM 1672 C CA . GLY A 1 207 ? 25.585 3.719 -46.225 1.00 82.62 207 GLY A CA 1
ATOM 1673 C C . GLY A 1 207 ? 25.764 2.272 -45.752 1.00 82.62 207 GLY A C 1
ATOM 1674 O O . GLY A 1 207 ? 25.328 1.352 -46.454 1.00 82.62 207 GLY A O 1
ATOM 1675 N N . ASN A 1 208 ? 26.367 2.046 -44.583 1.00 83.00 208 ASN A N 1
ATOM 1676 C CA . ASN A 1 208 ? 26.515 0.718 -43.998 1.00 83.00 208 ASN A CA 1
ATOM 1677 C C . ASN A 1 208 ? 25.173 0.232 -43.461 1.00 83.00 208 ASN A C 1
ATOM 1679 O O . ASN A 1 208 ? 24.420 0.985 -42.850 1.00 83.00 208 ASN A O 1
ATOM 1683 N N . THR A 1 209 ? 24.882 -1.051 -43.665 1.00 86.06 209 THR A N 1
ATOM 1684 C CA . THR A 1 209 ? 23.690 -1.682 -43.093 1.00 86.06 209 THR A CA 1
ATOM 1685 C C . THR A 1 209 ? 24.021 -2.183 -41.696 1.00 86.06 209 THR A C 1
ATOM 1687 O O . THR A 1 209 ? 24.887 -3.042 -41.534 1.00 86.06 209 THR A O 1
ATOM 1690 N N . LEU A 1 210 ? 23.340 -1.634 -40.698 1.00 80.81 210 LEU A N 1
ATOM 1691 C CA . LEU A 1 210 ? 23.497 -1.978 -39.294 1.00 80.81 210 LEU A CA 1
ATOM 1692 C C . LEU A 1 210 ? 22.237 -2.673 -38.796 1.00 80.81 210 LEU A C 1
ATOM 1694 O O . LEU A 1 210 ? 21.121 -2.312 -39.174 1.00 80.81 210 LEU A O 1
ATOM 1698 N N . ARG A 1 211 ? 22.413 -3.666 -37.928 1.00 83.06 211 ARG A N 1
ATOM 1699 C CA . ARG A 1 211 ? 21.297 -4.323 -37.255 1.00 83.06 211 ARG A CA 1
ATOM 1700 C C . ARG A 1 211 ? 20.909 -3.508 -36.032 1.00 83.06 211 ARG A C 1
ATOM 1702 O O . ARG A 1 211 ? 21.769 -3.121 -35.242 1.00 83.06 211 ARG A O 1
ATOM 1709 N N . PHE A 1 212 ? 19.612 -3.280 -35.857 1.00 80.12 212 PHE A N 1
ATOM 1710 C CA . PHE A 1 212 ? 19.077 -2.481 -34.757 1.00 80.12 212 PHE A CA 1
ATOM 1711 C C . PHE A 1 212 ? 19.593 -2.959 -33.394 1.00 80.12 212 PHE A C 1
ATOM 1713 O O . PHE A 1 212 ? 20.103 -2.165 -32.607 1.00 80.12 212 PHE A O 1
ATOM 1720 N N . ARG A 1 213 ? 19.559 -4.274 -33.159 1.00 78.69 213 ARG A N 1
ATOM 1721 C CA . ARG A 1 213 ? 19.968 -4.897 -31.892 1.00 78.69 213 ARG A CA 1
ATOM 1722 C C . ARG A 1 213 ? 21.469 -4.848 -31.604 1.00 78.69 213 ARG A C 1
ATOM 1724 O O . ARG A 1 213 ? 21.843 -4.911 -30.440 1.00 78.69 213 ARG A O 1
ATOM 1731 N N . ASP A 1 214 ? 22.308 -4.729 -32.631 1.00 77.19 214 ASP A N 1
ATOM 1732 C CA . ASP A 1 214 ? 23.765 -4.690 -32.458 1.00 77.19 214 ASP A CA 1
ATOM 1733 C C . ASP A 1 214 ? 24.250 -3.291 -32.060 1.00 77.19 214 ASP A C 1
ATOM 1735 O O . ASP A 1 214 ? 25.302 -3.152 -31.442 1.00 77.19 214 ASP A O 1
ATOM 1739 N N . VAL A 1 215 ? 23.479 -2.258 -32.415 1.00 71.62 215 VAL A N 1
ATOM 1740 C CA . VAL A 1 215 ? 23.800 -0.848 -32.157 1.00 71.62 215 VAL A CA 1
ATOM 1741 C C . VAL A 1 215 ? 23.087 -0.335 -30.904 1.00 71.62 215 VAL A C 1
ATOM 1743 O O . VAL A 1 215 ? 23.695 0.351 -30.084 1.00 71.62 215 VAL A O 1
ATOM 1746 N N . TYR A 1 216 ? 21.819 -0.705 -30.712 1.00 68.44 216 TYR A N 1
ATOM 1747 C CA . TYR A 1 216 ? 21.023 -0.361 -29.529 1.00 68.44 216 TYR A CA 1
ATOM 1748 C C . TYR A 1 216 ? 21.137 -1.438 -28.436 1.00 68.44 216 TYR A C 1
ATOM 1750 O O . TYR A 1 216 ? 20.144 -1.960 -27.935 1.00 68.44 216 TYR A O 1
ATOM 1758 N N . ASP A 1 217 ? 22.379 -1.759 -28.065 1.00 69.69 217 ASP A N 1
ATOM 1759 C CA . ASP A 1 217 ? 22.749 -2.553 -26.887 1.00 69.69 217 ASP A CA 1
ATOM 1760 C C . ASP A 1 217 ? 23.544 -1.651 -25.933 1.00 69.69 217 ASP A C 1
ATOM 1762 O O . ASP A 1 217 ? 24.462 -0.939 -26.351 1.00 69.69 217 ASP A O 1
ATOM 1766 N N . TRP A 1 218 ? 23.245 -1.700 -24.633 1.00 67.75 218 TRP A N 1
ATOM 1767 C CA . TRP A 1 218 ? 24.003 -0.961 -23.622 1.00 67.75 218 TRP A CA 1
ATOM 1768 C C . TRP A 1 218 ? 25.503 -1.285 -23.682 1.00 67.75 218 TRP A C 1
ATOM 1770 O O . TRP A 1 218 ? 26.327 -0.406 -23.435 1.00 67.75 218 TRP A O 1
ATOM 1780 N N . LYS A 1 219 ? 25.881 -2.515 -24.064 1.00 70.00 219 LYS A N 1
ATOM 1781 C CA . LYS A 1 219 ? 27.290 -2.900 -24.254 1.00 70.00 219 LYS A CA 1
ATOM 1782 C C . LYS A 1 219 ? 27.925 -2.180 -25.438 1.00 70.00 219 LYS A C 1
ATOM 1784 O O . LYS A 1 219 ? 29.102 -1.823 -25.377 1.00 70.00 219 LYS A O 1
ATOM 1789 N N . TYR A 1 220 ? 27.162 -1.978 -26.510 1.00 70.06 220 TYR A N 1
ATOM 1790 C CA . TYR A 1 220 ? 27.609 -1.229 -27.677 1.00 70.06 220 TYR A CA 1
ATOM 1791 C C . TYR A 1 220 ? 27.774 0.252 -27.323 1.00 70.06 220 TYR A C 1
ATOM 1793 O O . TYR A 1 220 ? 28.844 0.819 -27.541 1.00 70.06 220 TYR A O 1
ATOM 1801 N N . VAL A 1 221 ? 26.778 0.857 -26.671 1.00 66.31 221 VAL A N 1
ATOM 1802 C CA . VAL A 1 221 ? 26.834 2.259 -26.223 1.00 66.31 221 VAL A CA 1
ATOM 1803 C C . VAL A 1 221 ? 27.980 2.487 -25.232 1.00 66.31 221 VAL A C 1
ATOM 1805 O O . VAL A 1 221 ? 28.734 3.442 -25.386 1.00 66.31 221 VAL A O 1
ATOM 1808 N N . ALA A 1 222 ? 28.207 1.581 -24.278 1.00 67.69 222 ALA A N 1
ATOM 1809 C CA . ALA A 1 222 ? 29.333 1.679 -23.344 1.00 67.69 222 ALA A CA 1
ATOM 1810 C C . ALA A 1 222 ? 30.707 1.624 -24.041 1.00 67.69 222 ALA A C 1
ATOM 1812 O O . ALA A 1 222 ? 31.680 2.183 -23.541 1.00 67.69 222 ALA A O 1
ATOM 1813 N N . LYS A 1 223 ? 30.800 0.949 -25.193 1.00 72.50 223 LYS A N 1
ATOM 1814 C CA . LYS A 1 223 ? 32.051 0.759 -25.941 1.00 72.50 223 LYS A CA 1
ATOM 1815 C C . LYS A 1 223 ? 32.293 1.826 -27.015 1.00 72.50 223 LYS A C 1
ATOM 1817 O O . LYS A 1 223 ? 33.447 2.099 -27.345 1.00 72.50 223 LYS A O 1
ATOM 1822 N N . TYR A 1 224 ? 31.233 2.400 -27.580 1.00 68.69 224 TYR A N 1
ATOM 1823 C CA . TYR A 1 224 ? 31.302 3.290 -28.745 1.00 68.69 224 TYR A CA 1
ATOM 1824 C C . TYR A 1 224 ? 30.623 4.655 -28.536 1.00 68.69 224 TYR A C 1
ATOM 1826 O O . TYR A 1 224 ? 30.704 5.502 -29.423 1.00 68.69 224 TYR A O 1
ATOM 1834 N N . GLY A 1 225 ? 29.998 4.908 -27.381 1.00 53.34 225 GLY A N 1
ATOM 1835 C CA . GLY A 1 225 ? 29.204 6.112 -27.099 1.00 53.34 225 GLY A CA 1
ATOM 1836 C C . GLY A 1 225 ? 29.963 7.432 -27.259 1.00 53.34 225 GLY A C 1
ATOM 1837 O O . GLY A 1 225 ? 29.396 8.400 -27.756 1.00 53.34 225 GLY A O 1
ATOM 1838 N N . ASP A 1 226 ? 31.267 7.453 -26.973 1.00 55.09 226 ASP A N 1
ATOM 1839 C CA . ASP A 1 226 ? 32.113 8.642 -27.171 1.00 55.09 226 ASP A CA 1
ATOM 1840 C C . ASP A 1 226 ? 32.342 9.004 -28.649 1.00 55.09 226 ASP A C 1
ATOM 1842 O O . ASP A 1 226 ? 32.745 10.124 -28.950 1.00 55.09 226 ASP A O 1
ATOM 1846 N N . LYS A 1 227 ? 32.082 8.078 -29.582 1.00 51.50 227 LYS A N 1
ATOM 1847 C CA . LYS A 1 227 ? 32.213 8.310 -31.032 1.00 51.50 227 LYS A CA 1
ATOM 1848 C C . LYS A 1 227 ? 30.942 8.853 -31.684 1.00 51.50 227 LYS A C 1
ATOM 1850 O O . LYS A 1 227 ? 30.962 9.136 -32.875 1.00 51.50 227 LYS A O 1
ATOM 1855 N N . SER A 1 228 ? 29.856 8.965 -30.921 1.00 40.19 228 SER A N 1
ATOM 1856 C CA . SER A 1 228 ? 28.542 9.415 -31.405 1.00 40.19 228 SER A CA 1
ATOM 1857 C C . SER A 1 228 ? 28.282 10.896 -31.082 1.00 40.19 228 SER A C 1
ATOM 1859 O O . SER A 1 228 ? 27.128 11.313 -31.020 1.00 40.19 228 SER A O 1
ATOM 1861 N N . ARG A 1 229 ? 29.343 11.672 -30.813 1.00 33.88 229 ARG A N 1
ATOM 1862 C CA . ARG A 1 229 ? 29.304 13.120 -30.564 1.00 33.88 229 ARG A CA 1
ATOM 1863 C C . ARG A 1 229 ? 29.859 13.906 -31.738 1.00 33.88 229 ARG A C 1
ATOM 1865 O O . ARG A 1 229 ? 30.899 13.471 -32.278 1.00 33.88 229 ARG A O 1
#

pLDDT: mean 78.56, std 16.1, range [33.88, 98.12]

Organism: Enterobacter agglomerans (NCBI:txid549)

Foldseek 3Di:
DDPDPPDPPPDQVVVQVVQQVVQVVVPVQQPDDWAWWDDDPFKTKIWTWHADPNDIFAIEMEMEGEPPVCVCVVDQLSVLLVLCNRPVPDDFFRHQKYWYYHPPDIWIWGAQCQVVDPGIDTDDDDDDNVVSNPGDGRNPDPVSSVVSVVVSVVVVVLVVVVVCCVPPVVDPQDDPVSSVVVVVVVVVLVVVCVPDDQQDWDADPVRDIDGSPVCPDPVNCVVCVVVVD

Sequence (229 aa):
MAKEAKAKKQDPQQQLSMLFDELVSQHTEFTQPLVELPELEFAKAGLIQGLVEGNLTPPVMLVALTEGHWEYAADTAKFDELAYQFLSDIEGDWPVFAVVDDGINQRILALFGADGSDGTHGVDTLPSLEELRSFDRMERDQTFRWSMRVYTRLMQRFDAFHENVYRVTKDKVNDKNDIIEEVAKLLFLESFRVHHDEDLTFKDDAGNTLRFRDVYDWKYVAKYGDKSR

Radius of gyration: 24.58 Å; chains: 1; bounding box: 56×39×91 Å